Protein AF-A0A1R1BPE4-F1 (afdb_monomer_lite)

Radius of gyration: 22.27 Å; chains: 1; bounding box: 61×55×49 Å

pLDDT: mean 89.44, std 15.64, range [38.59, 98.81]

Sequence (241 aa):
MMDSAVPEVPANCGIHLETRVVNLLQELSRKRLPRREKLHQDFLDVKRELGRIPTYLELHLMGRSKSIGYRNEFGSYVGFLYWAELLSPAEGEVYVRHEAWLRDVEKTVMNKSYKMIVLLYMLERGEAHWMDPITPGEMARFFHMYLTEKEYRKRKDFSDKDKLALWEWNERTATRIEKLINDMPMSMWSGAKGSMTRFEDGVFSLNVQVKDAEEQAVLYRWTKEICLYRLHAYFERGNPS

Organism: Paenibacillus amylolyticus (NCBI:txid1451)

Secondary structure (DSSP, 8-state):
-------PPPTT------HHHHHHHHHHHHTT-HHHHHHHHHHHHHHHHHSSPPPHHHHHHH-SS-THHHHHHHSSHHHHHHHTT-S-HHHHHHHHHHHHHHHHHHHS--SSSHHHHHHHHHHHT-TTTTTS-B-HHHHHHHHHHHHHSSHHHHHHHS-STTTGGGSS-SHHHHHHHHHHHIIIIIHHHHTSTT-SEEEETTEEEE----SSHHHHHHHHHHHHHHHHHHHHHHHHTTS--

Structure (mmCIF, N/CA/C/O backbone):
data_AF-A0A1R1BPE4-F1
#
_entry.id   AF-A0A1R1BPE4-F1
#
loop_
_atom_site.group_PDB
_atom_site.id
_atom_site.type_symbol
_atom_site.label_atom_id
_atom_site.label_alt_id
_atom_site.label_comp_id
_atom_site.label_asym_id
_atom_site.label_entity_id
_atom_site.label_seq_id
_atom_site.pdbx_PDB_ins_code
_atom_site.Cartn_x
_atom_site.Cartn_y
_atom_site.Cartn_z
_atom_site.occupancy
_atom_site.B_iso_or_equiv
_atom_site.auth_seq_id
_atom_site.auth_comp_id
_atom_site.auth_asym_id
_atom_site.auth_atom_id
_atom_site.pdbx_PDB_model_num
ATOM 1 N N . MET A 1 1 ? -10.386 -38.935 -1.200 1.00 38.59 1 MET A N 1
ATOM 2 C CA . MET A 1 1 ? -11.748 -38.369 -1.222 1.00 38.59 1 MET A CA 1
ATOM 3 C C . MET A 1 1 ? -12.271 -38.476 0.193 1.00 38.59 1 MET A C 1
ATOM 5 O O . MET A 1 1 ? -12.319 -39.583 0.705 1.00 38.59 1 MET A O 1
ATOM 9 N N . MET A 1 2 ? -12.475 -37.348 0.865 1.00 39.41 2 MET A N 1
ATOM 10 C CA . MET A 1 2 ? -12.894 -37.302 2.265 1.00 39.41 2 MET A CA 1
ATOM 11 C C . MET A 1 2 ? -14.335 -36.804 2.244 1.00 39.41 2 MET A C 1
ATOM 13 O O . MET A 1 2 ? -14.568 -35.637 1.935 1.00 39.41 2 MET A O 1
ATOM 17 N N . ASP A 1 3 ? -15.273 -37.726 2.450 1.00 42.53 3 ASP A N 1
ATOM 18 C CA . ASP A 1 3 ? -16.699 -37.432 2.544 1.00 42.53 3 ASP A CA 1
ATOM 19 C C . ASP A 1 3 ? -16.932 -36.453 3.694 1.00 42.53 3 ASP A C 1
ATOM 21 O O . ASP A 1 3 ? -16.625 -36.744 4.854 1.00 42.53 3 ASP A O 1
ATOM 25 N N . SER A 1 4 ? -17.484 -35.282 3.377 1.00 44.44 4 SER A N 1
ATOM 26 C CA . SER A 1 4 ? -18.103 -34.438 4.387 1.00 44.44 4 SER A CA 1
ATOM 27 C C . SER A 1 4 ? -19.439 -35.076 4.751 1.00 44.44 4 SER A C 1
ATOM 29 O O . SER A 1 4 ? -20.448 -34.854 4.081 1.00 44.44 4 SER A O 1
ATOM 31 N N . ALA A 1 5 ? -19.448 -35.894 5.798 1.00 50.66 5 ALA A N 1
ATOM 32 C CA . ALA A 1 5 ? -20.691 -36.351 6.394 1.00 50.66 5 ALA A CA 1
ATOM 33 C C . ALA A 1 5 ? -21.418 -35.132 6.983 1.00 50.66 5 ALA A C 1
ATOM 35 O O . ALA A 1 5 ? -21.031 -34.603 8.027 1.00 50.66 5 ALA A O 1
ATOM 36 N N . VAL A 1 6 ? -22.446 -34.651 6.280 1.00 53.56 6 VAL A N 1
ATOM 37 C CA . VAL A 1 6 ? -23.436 -33.746 6.867 1.00 53.56 6 VAL A CA 1
ATOM 38 C C . VAL A 1 6 ? -24.226 -34.592 7.868 1.00 53.56 6 VAL A C 1
ATOM 40 O O . VAL A 1 6 ? -24.747 -35.635 7.474 1.00 53.56 6 VAL A O 1
ATOM 43 N N . PRO A 1 7 ? -24.283 -34.224 9.159 1.00 55.38 7 PRO A N 1
ATOM 44 C CA . PRO A 1 7 ? -25.046 -34.995 10.126 1.00 55.38 7 PRO A CA 1
ATOM 45 C C . PRO A 1 7 ? -26.530 -34.875 9.777 1.00 55.38 7 PRO A C 1
ATOM 47 O O . PRO A 1 7 ? -27.122 -33.808 9.941 1.00 55.38 7 PRO A O 1
ATOM 50 N N . GLU A 1 8 ? -27.119 -35.954 9.273 1.00 60.97 8 GLU A N 1
ATOM 51 C CA . GLU A 1 8 ? -28.554 -36.028 9.027 1.00 60.97 8 GLU A CA 1
ATOM 52 C C . GLU A 1 8 ? -29.273 -36.579 10.251 1.00 60.97 8 GLU A C 1
ATOM 54 O O . GLU A 1 8 ? -28.841 -37.530 10.908 1.00 60.97 8 GLU A O 1
ATOM 59 N N . VAL A 1 9 ? -30.387 -35.933 10.571 1.00 63.44 9 VAL A N 1
ATOM 60 C CA . VAL A 1 9 ? -31.233 -36.305 11.695 1.00 63.44 9 VAL A CA 1
ATOM 61 C C . VAL A 1 9 ? -32.168 -37.426 11.221 1.00 63.44 9 VAL A C 1
ATOM 63 O O . VAL A 1 9 ? -32.720 -37.306 10.126 1.00 63.44 9 VAL A O 1
ATOM 66 N N . PRO A 1 10 ? -32.360 -38.518 11.987 1.00 70.25 10 PRO A N 1
ATOM 67 C CA . PRO A 1 10 ? -33.252 -39.609 11.592 1.00 70.25 10 PRO A CA 1
ATOM 68 C C . PRO A 1 10 ? -34.649 -39.100 11.218 1.00 70.25 10 PRO A C 1
ATOM 70 O O . PRO A 1 10 ? -35.121 -38.138 11.817 1.00 70.25 10 PRO A O 1
ATOM 73 N N . ALA A 1 11 ? -35.335 -39.780 10.290 1.00 65.00 11 ALA A N 1
ATOM 74 C CA . ALA A 1 11 ? -36.567 -39.311 9.633 1.00 65.00 11 ALA A CA 1
ATOM 75 C C . ALA A 1 11 ? -37.730 -38.885 10.565 1.00 65.00 11 ALA A C 1
ATOM 77 O O . ALA A 1 11 ? -38.653 -38.223 10.105 1.00 65.00 11 ALA A O 1
ATOM 78 N N . ASN A 1 12 ? -37.664 -39.207 11.863 1.00 57.78 12 ASN A N 1
ATOM 79 C CA . ASN A 1 12 ? -38.649 -38.836 12.887 1.00 57.78 12 ASN A CA 1
ATOM 80 C C . ASN A 1 12 ? -38.064 -38.032 14.072 1.00 57.78 12 ASN A C 1
ATOM 82 O O . ASN A 1 12 ? -38.700 -37.930 15.119 1.00 57.78 12 ASN A O 1
ATOM 86 N N . CYS A 1 13 ? -36.866 -37.459 13.940 1.00 52.62 13 CYS A N 1
ATOM 87 C CA . CYS A 1 13 ? -36.262 -36.592 14.950 1.00 52.62 13 CYS A CA 1
ATOM 88 C C . CYS A 1 13 ? -36.177 -35.152 14.425 1.00 52.62 13 CYS A C 1
ATOM 90 O O . CYS A 1 13 ? -35.441 -34.857 13.490 1.00 52.62 13 CYS A O 1
ATOM 92 N N . GLY A 1 14 ? -36.916 -34.238 15.056 1.00 62.00 14 GLY A N 1
ATOM 93 C CA . GLY A 1 14 ? -36.758 -32.797 14.864 1.00 62.00 14 GLY A CA 1
ATOM 94 C C . GLY A 1 14 ? -35.796 -32.231 15.904 1.00 62.00 14 GLY A C 1
ATOM 95 O O . GLY A 1 14 ? -35.964 -32.472 17.100 1.00 62.00 14 GLY A O 1
ATOM 96 N N . ILE A 1 15 ? -34.788 -31.470 15.475 1.00 59.44 15 ILE A N 1
ATOM 97 C CA . ILE A 1 15 ? -33.945 -30.713 16.405 1.00 59.44 15 ILE A CA 1
ATOM 98 C C . ILE A 1 15 ? -34.678 -29.416 16.747 1.00 59.44 15 ILE A C 1
ATOM 100 O O . ILE A 1 15 ? -34.740 -28.492 15.938 1.00 59.44 15 ILE A O 1
ATOM 104 N N . HIS A 1 16 ? -35.203 -29.332 17.966 1.00 57.09 16 HIS A N 1
ATOM 105 C CA . HIS A 1 16 ? -35.737 -28.094 18.524 1.00 57.09 16 HIS A CA 1
ATOM 106 C C . HIS A 1 16 ? -34.679 -27.467 19.431 1.00 57.09 16 HIS A C 1
ATOM 108 O O . HIS A 1 16 ? -34.473 -27.892 20.565 1.00 57.09 16 HIS A O 1
ATOM 114 N N . LEU A 1 17 ? -33.961 -26.475 18.904 1.00 53.31 17 LEU A N 1
ATOM 115 C CA . LEU A 1 17 ? -32.966 -25.729 19.668 1.00 53.31 17 LEU A CA 1
ATOM 116 C C . LEU A 1 17 ? -33.685 -24.711 20.557 1.00 53.31 17 LEU A C 1
ATOM 118 O O . LEU A 1 17 ? -34.224 -23.718 20.071 1.00 53.31 17 LEU A O 1
ATOM 122 N N . GLU A 1 18 ? -33.689 -24.954 21.866 1.00 54.44 18 GLU A N 1
ATOM 123 C CA . GLU A 1 18 ? -34.154 -23.975 22.847 1.00 54.44 18 GLU A CA 1
ATOM 124 C C . GLU A 1 18 ? -33.314 -22.689 22.758 1.00 54.44 18 GLU A C 1
ATOM 126 O O . GLU A 1 18 ? -32.110 -22.721 22.490 1.00 54.44 18 GLU A O 1
ATOM 131 N N . THR A 1 19 ? -33.912 -21.534 23.048 1.00 56.16 19 THR A N 1
ATOM 132 C CA . THR A 1 19 ? -33.243 -20.215 23.039 1.00 56.16 19 THR A CA 1
ATOM 133 C C . THR A 1 19 ? -31.966 -20.163 23.890 1.00 56.16 19 THR A C 1
ATOM 135 O O . THR A 1 19 ? -31.039 -19.413 23.583 1.00 56.16 19 THR A O 1
ATOM 138 N N . ARG A 1 20 ? -31.855 -21.012 24.921 1.00 53.69 20 ARG A N 1
ATOM 139 C CA . ARG A 1 20 ? -30.634 -21.183 25.729 1.00 53.69 20 ARG A CA 1
ATOM 140 C C . ARG A 1 20 ? -29.463 -21.798 24.944 1.00 53.69 20 ARG A C 1
ATOM 142 O O . ARG A 1 20 ? -28.318 -21.435 25.194 1.00 53.69 20 ARG A O 1
ATOM 149 N N . VAL A 1 21 ? -29.726 -22.663 23.964 1.00 55.50 21 VAL A N 1
ATOM 150 C CA . VAL A 1 21 ? -28.701 -23.280 23.100 1.00 55.50 21 VAL A CA 1
ATOM 151 C C . VAL A 1 21 ? -28.203 -22.296 22.033 1.00 55.50 21 VAL A C 1
ATOM 153 O O . VAL A 1 21 ? -27.015 -22.284 21.715 1.00 55.50 21 VAL A O 1
ATOM 156 N N . VAL A 1 22 ? -29.066 -21.391 21.554 1.00 55.34 22 VAL A N 1
ATOM 157 C CA . VAL A 1 22 ? -28.655 -20.246 20.715 1.00 55.34 22 VAL A CA 1
ATOM 158 C C . VAL A 1 22 ? -27.700 -19.324 21.482 1.00 55.34 22 VAL A C 1
ATOM 160 O O . VAL A 1 22 ? -26.672 -18.921 20.938 1.00 55.34 22 VAL A O 1
ATOM 163 N N . ASN A 1 23 ? -27.979 -19.063 22.765 1.00 56.06 23 ASN A N 1
ATOM 164 C CA . ASN A 1 23 ? -27.073 -18.313 23.641 1.00 56.06 23 ASN A CA 1
ATOM 165 C C . ASN A 1 23 ? -25.727 -19.020 23.830 1.00 56.06 23 ASN A C 1
ATOM 167 O O . ASN A 1 23 ? -24.694 -18.364 23.765 1.00 56.06 23 ASN A O 1
ATOM 171 N N . LEU A 1 24 ? -25.701 -20.348 23.983 1.00 57.00 24 LEU A N 1
ATOM 172 C CA . LEU A 1 24 ? -24.442 -21.094 24.080 1.00 57.00 24 LEU A CA 1
ATOM 173 C C . LEU A 1 24 ? -23.622 -21.006 22.782 1.00 57.00 24 LEU A C 1
ATOM 175 O O . LEU A 1 24 ? -22.412 -20.818 22.841 1.00 57.00 24 LEU A O 1
ATOM 179 N N . LEU A 1 25 ? -24.251 -21.085 21.605 1.00 57.78 25 LEU A N 1
ATOM 180 C CA . LEU A 1 25 ? -23.557 -20.896 20.324 1.00 57.78 25 LEU A CA 1
ATOM 181 C C . LEU A 1 25 ? -23.043 -19.456 20.156 1.00 57.78 25 LEU A C 1
ATOM 183 O O . LEU A 1 25 ? -21.928 -19.261 19.667 1.00 57.78 25 LEU A O 1
ATOM 187 N N . GLN A 1 26 ? -23.789 -18.452 20.627 1.00 56.81 26 GLN A N 1
ATOM 188 C CA . GLN A 1 26 ? -23.315 -17.067 20.710 1.00 56.81 26 GLN A CA 1
ATOM 189 C C . GLN A 1 26 ? -22.152 -16.916 21.704 1.00 56.81 26 GLN A C 1
ATOM 191 O O . GLN A 1 26 ? -21.155 -16.277 21.375 1.00 56.81 26 GLN A O 1
ATOM 196 N N . GLU A 1 27 ? -22.197 -17.550 22.874 1.00 55.78 27 GLU A N 1
ATOM 197 C CA . GLU A 1 27 ? -21.108 -17.543 23.857 1.00 55.78 27 GLU A CA 1
ATOM 198 C C . GLU A 1 27 ? -19.863 -18.300 23.372 1.00 55.78 27 GLU A C 1
ATOM 200 O O . GLU A 1 27 ? -18.740 -17.854 23.595 1.00 55.78 27 GLU A O 1
ATOM 205 N N . LEU A 1 28 ? -20.022 -19.400 22.637 1.00 50.91 28 LEU A N 1
ATOM 206 C CA . LEU A 1 28 ? -18.916 -20.111 21.991 1.00 50.91 28 LEU A CA 1
ATOM 207 C C . LEU A 1 28 ? -18.348 -19.318 20.801 1.00 50.91 28 LEU A C 1
ATOM 209 O O . LEU A 1 28 ? -17.139 -19.345 20.570 1.00 50.91 28 LEU A O 1
ATOM 213 N N . SER A 1 29 ? -19.175 -18.540 20.092 1.00 52.47 29 SER A N 1
ATOM 214 C CA . SER A 1 29 ? -18.699 -17.565 19.100 1.00 52.47 29 SER A CA 1
ATOM 215 C C . SER A 1 29 ? -17.965 -16.383 19.750 1.00 52.47 29 SER A C 1
ATOM 217 O O . SER A 1 29 ? -16.991 -15.887 19.186 1.00 52.47 29 SER A O 1
ATOM 219 N N . ARG A 1 30 ? -18.333 -16.007 20.985 1.00 51.97 30 ARG A N 1
ATOM 220 C CA . ARG A 1 30 ? -17.553 -15.087 21.825 1.00 51.97 30 ARG A CA 1
ATOM 221 C C . ARG A 1 30 ? -16.234 -15.719 22.283 1.00 51.97 30 ARG A C 1
ATOM 223 O O . ARG A 1 30 ? -15.218 -15.045 22.278 1.00 51.97 30 ARG A O 1
ATOM 230 N N . LYS A 1 31 ? -16.163 -17.034 22.533 1.00 48.38 31 LYS A N 1
ATOM 231 C CA . LYS A 1 31 ? -14.880 -17.736 22.784 1.00 48.38 31 LYS A CA 1
ATOM 232 C C . LYS A 1 31 ? -13.925 -17.773 21.573 1.00 48.38 31 LYS A C 1
ATOM 234 O O . LYS A 1 31 ? -12.759 -18.121 21.742 1.00 48.38 31 LYS A O 1
ATOM 239 N N . ARG A 1 32 ? -14.360 -17.372 20.368 1.00 50.81 32 ARG A N 1
ATOM 240 C CA . ARG A 1 32 ? -13.495 -17.085 19.198 1.00 50.81 32 ARG A CA 1
ATOM 241 C C . ARG A 1 32 ? -12.799 -15.710 19.278 1.00 50.81 32 ARG A C 1
ATOM 243 O O . ARG A 1 32 ? -11.966 -15.408 18.426 1.00 50.81 32 ARG A O 1
ATOM 250 N N . LEU A 1 33 ? -13.102 -14.892 20.290 1.00 61.78 33 LEU A N 1
ATOM 251 C CA . LEU A 1 33 ? -12.588 -13.531 20.461 1.00 61.78 33 LEU A CA 1
ATOM 252 C C . LEU A 1 33 ? -11.243 -13.346 21.195 1.00 61.78 33 LEU A C 1
ATOM 254 O O . LEU A 1 33 ? -10.777 -12.212 21.145 1.00 61.78 33 LEU A O 1
ATOM 258 N N . PRO A 1 34 ? -10.516 -14.347 21.748 1.00 77.88 34 PRO A N 1
ATOM 259 C CA . PRO A 1 34 ? -9.236 -14.071 22.413 1.00 77.88 34 PRO A CA 1
ATOM 260 C C . PRO A 1 34 ? -8.234 -13.335 21.520 1.00 77.88 34 PRO A C 1
ATOM 262 O O . PRO A 1 34 ? -7.499 -12.466 21.976 1.00 77.88 34 PRO A O 1
ATOM 265 N N . ARG A 1 35 ? -8.208 -13.650 20.217 1.00 88.81 35 ARG A N 1
ATOM 266 C CA . ARG A 1 35 ? -7.290 -13.000 19.275 1.00 88.81 35 ARG A CA 1
ATOM 267 C C . ARG A 1 35 ? -7.720 -11.580 18.915 1.00 88.81 35 ARG A C 1
ATOM 269 O O . ARG A 1 35 ? -6.863 -10.705 18.856 1.00 88.81 35 ARG A O 1
ATOM 276 N N . ARG A 1 36 ? -9.016 -11.349 18.676 1.00 92.75 36 ARG A N 1
ATOM 277 C CA . ARG A 1 36 ? -9.551 -10.010 18.380 1.00 92.75 36 ARG A CA 1
ATOM 278 C C . ARG A 1 36 ? -9.444 -9.094 19.596 1.00 92.75 36 ARG A C 1
ATOM 280 O O . ARG A 1 36 ? -8.988 -7.969 19.450 1.00 92.75 36 ARG A O 1
ATOM 287 N N . GLU A 1 37 ? -9.776 -9.598 20.780 1.00 91.50 37 GLU A N 1
ATOM 288 C CA . GLU A 1 37 ? -9.622 -8.889 22.054 1.00 91.50 37 GLU A CA 1
ATOM 289 C C . GLU A 1 37 ? -8.158 -8.585 22.349 1.00 91.50 37 GLU A C 1
ATOM 291 O O . GLU A 1 37 ? -7.837 -7.454 22.695 1.00 91.50 37 GLU A O 1
ATOM 296 N N . LYS A 1 38 ? -7.244 -9.543 22.134 1.00 94.12 38 LYS A N 1
ATOM 297 C CA . LYS A 1 38 ? -5.808 -9.283 22.284 1.00 94.12 38 LYS A CA 1
ATOM 298 C C . LYS A 1 38 ? -5.322 -8.191 21.329 1.00 94.12 38 LYS A C 1
ATOM 300 O O . LYS A 1 38 ? -4.601 -7.297 21.757 1.00 94.12 38 LYS A O 1
ATOM 305 N N . LEU A 1 39 ? -5.697 -8.266 20.048 1.00 97.25 39 LEU A N 1
ATOM 306 C CA . LEU A 1 39 ? -5.354 -7.233 19.064 1.00 97.25 39 LEU A CA 1
ATOM 307 C C . LEU A 1 39 ? -5.910 -5.872 19.494 1.00 97.25 39 LEU A C 1
ATOM 309 O O . LEU A 1 39 ? -5.189 -4.884 19.470 1.00 97.25 39 LEU A O 1
ATOM 313 N N . HIS A 1 40 ? -7.158 -5.828 19.959 1.00 97.56 40 HIS A N 1
ATOM 314 C CA . HIS A 1 40 ? -7.762 -4.602 20.461 1.00 97.56 40 HIS A CA 1
ATOM 315 C C . HIS A 1 40 ? -7.014 -4.046 21.682 1.00 97.56 40 HIS A C 1
ATOM 317 O O . HIS A 1 40 ? -6.682 -2.865 21.697 1.00 97.56 40 HIS A O 1
ATOM 323 N N . GLN A 1 41 ? -6.682 -4.881 22.669 1.00 96.06 41 GLN A N 1
ATOM 324 C CA . GLN A 1 41 ? -5.964 -4.444 23.866 1.00 96.06 41 GLN A CA 1
ATOM 325 C C . GLN A 1 41 ? -4.562 -3.920 23.535 1.00 96.06 41 GLN A C 1
ATOM 327 O O . GLN A 1 41 ? -4.195 -2.837 23.984 1.00 96.06 41 GLN A O 1
ATOM 332 N N . ASP A 1 42 ? -3.804 -4.645 22.710 1.00 97.12 42 ASP A N 1
ATOM 333 C CA . ASP A 1 42 ? -2.467 -4.214 22.293 1.00 97.12 42 ASP A CA 1
ATOM 334 C C . ASP A 1 42 ? -2.527 -2.903 21.487 1.00 97.12 42 ASP A C 1
ATOM 336 O O . ASP A 1 42 ? -1.646 -2.056 21.618 1.00 97.12 42 ASP A O 1
ATOM 340 N N . PHE A 1 43 ? -3.567 -2.710 20.669 1.00 98.44 43 PHE A N 1
ATOM 341 C CA . PHE A 1 43 ? -3.816 -1.439 19.991 1.00 98.44 43 PHE A CA 1
ATOM 342 C C . PHE A 1 43 ? -4.110 -0.305 20.982 1.00 98.44 43 PHE A C 1
ATOM 344 O O . PHE A 1 43 ? -3.569 0.791 20.836 1.00 98.44 43 PHE A O 1
ATOM 351 N N . LEU A 1 44 ? -4.961 -0.548 21.987 1.00 98.06 44 LEU A N 1
ATOM 352 C CA . LEU A 1 44 ? -5.317 0.458 22.991 1.00 98.06 44 LEU A CA 1
ATOM 353 C C . LEU A 1 44 ? -4.107 0.894 23.820 1.00 98.06 44 LEU A C 1
ATOM 355 O O . LEU A 1 44 ? -4.042 2.060 24.209 1.00 98.06 44 LEU A O 1
ATOM 359 N N . ASP A 1 45 ? -3.154 -0.005 24.064 1.00 97.75 45 ASP A N 1
ATOM 360 C CA . ASP A 1 45 ? -1.895 0.324 24.733 1.00 97.75 45 ASP A CA 1
ATOM 361 C C . ASP A 1 45 ? -1.079 1.330 23.898 1.00 97.75 45 ASP A C 1
ATOM 363 O O . ASP A 1 45 ? -0.723 2.393 24.407 1.00 97.75 45 ASP A O 1
ATOM 367 N N . VAL A 1 46 ? -0.888 1.072 22.596 1.00 98.25 46 VAL A N 1
ATOM 368 C CA . VAL A 1 46 ? -0.187 1.999 21.680 1.00 98.25 46 VAL A CA 1
ATOM 369 C C . VAL A 1 46 ? -0.942 3.325 21.540 1.00 98.25 46 VAL A C 1
ATOM 371 O O . VAL A 1 46 ? -0.343 4.397 21.598 1.00 98.25 46 VAL A O 1
ATOM 374 N N . LYS A 1 47 ? -2.273 3.280 21.399 1.00 98.38 47 LYS A N 1
ATOM 375 C CA . LYS A 1 47 ? -3.117 4.484 21.335 1.00 98.38 47 LYS A CA 1
ATOM 376 C C . LYS A 1 47 ? -2.972 5.339 22.597 1.00 98.38 47 LYS A C 1
ATOM 378 O O . LYS A 1 47 ? -2.950 6.564 22.499 1.00 98.38 47 LYS A O 1
ATOM 383 N N . ARG A 1 48 ? -2.891 4.715 23.778 1.00 98.12 48 ARG A N 1
ATOM 384 C CA . ARG A 1 48 ? -2.706 5.413 25.059 1.00 98.12 48 ARG A CA 1
ATOM 385 C C . ARG A 1 48 ? -1.335 6.073 25.142 1.00 98.12 48 ARG A C 1
ATOM 387 O O . ARG A 1 48 ? -1.250 7.193 25.629 1.00 98.12 48 ARG A O 1
ATOM 394 N N . GLU A 1 49 ? -0.301 5.399 24.652 1.00 97.81 49 GLU A N 1
ATOM 395 C CA . GLU A 1 49 ? 1.063 5.929 24.604 1.00 97.81 49 GLU A CA 1
ATOM 396 C C . GLU A 1 49 ? 1.188 7.126 23.649 1.00 97.81 49 GLU A C 1
ATOM 398 O O . GLU A 1 49 ? 1.788 8.137 24.002 1.00 97.81 49 GLU A O 1
ATOM 403 N N . LEU A 1 50 ? 0.564 7.056 22.468 1.00 97.81 50 LEU A N 1
ATOM 404 C CA . LEU A 1 50 ? 0.608 8.130 21.468 1.00 97.81 50 LEU A CA 1
ATOM 405 C C . LEU A 1 50 ? -0.401 9.262 21.714 1.00 97.81 50 LEU A C 1
ATOM 407 O O . LEU A 1 50 ? -0.301 10.316 21.090 1.00 97.81 50 LEU A O 1
ATOM 411 N N . GLY A 1 51 ? -1.423 9.039 22.545 1.00 98.06 51 GLY A N 1
ATOM 412 C CA . GLY A 1 51 ? -2.531 9.978 22.755 1.00 98.06 51 GLY A CA 1
ATOM 413 C C . GLY A 1 51 ? -3.476 10.140 21.552 1.00 98.06 51 GLY A C 1
ATOM 414 O O . GLY A 1 51 ? -4.389 10.961 21.593 1.00 98.06 51 GLY A O 1
ATOM 415 N N . ARG A 1 52 ? -3.289 9.358 20.482 1.00 97.75 52 ARG A N 1
ATOM 416 C CA . ARG A 1 52 ? -4.097 9.364 19.251 1.00 97.75 52 ARG A CA 1
ATOM 417 C C . ARG A 1 52 ? -4.149 7.974 18.625 1.00 97.75 52 ARG A C 1
ATOM 419 O O . ARG A 1 52 ? -3.395 7.088 19.016 1.00 97.75 52 ARG A O 1
ATOM 426 N N . ILE A 1 53 ? -5.021 7.785 17.633 1.00 98.00 53 ILE A N 1
ATOM 427 C CA . ILE A 1 53 ? -5.025 6.557 16.826 1.00 98.00 53 ILE A CA 1
ATOM 428 C C . ILE A 1 53 ? -3.643 6.421 16.146 1.00 98.00 53 ILE A C 1
ATOM 430 O O . ILE A 1 5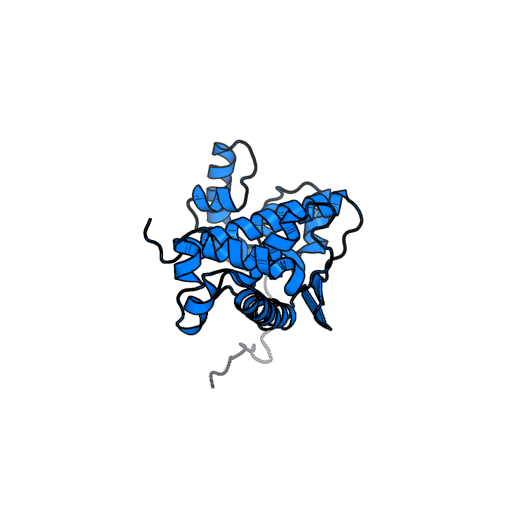3 ? -3.207 7.372 15.483 1.00 98.00 53 ILE A O 1
ATOM 434 N N . PRO A 1 54 ? -2.919 5.300 16.341 1.00 98.25 54 PRO A N 1
ATOM 435 C CA . PRO A 1 54 ? -1.668 5.055 15.633 1.00 98.25 54 PRO A CA 1
ATOM 436 C C . PRO A 1 54 ? -1.925 4.927 14.131 1.00 98.25 54 PRO A C 1
ATOM 438 O O . PRO A 1 54 ? -2.961 4.422 13.706 1.00 98.25 54 PRO A O 1
ATOM 441 N N . THR A 1 55 ? -0.959 5.315 13.312 1.00 98.25 55 THR A N 1
ATOM 442 C CA . THR A 1 55 ? -0.923 4.865 11.916 1.00 98.25 55 THR A CA 1
ATOM 443 C C . THR A 1 55 ? -0.656 3.364 11.869 1.00 98.25 55 THR A C 1
ATOM 445 O O . THR A 1 55 ? -0.137 2.774 12.825 1.00 98.25 55 THR A O 1
ATOM 448 N N . TYR A 1 56 ? -0.946 2.720 10.738 1.00 98.12 56 TYR A N 1
ATOM 449 C CA . TYR A 1 56 ? -0.710 1.277 10.648 1.00 98.12 56 TYR A CA 1
ATOM 450 C C . TYR A 1 56 ? 0.772 0.892 10.847 1.00 98.12 56 TYR A C 1
ATOM 452 O O . TYR A 1 56 ? 1.091 -0.145 11.437 1.00 98.12 56 TYR A O 1
ATOM 460 N N . LEU A 1 57 ? 1.693 1.749 10.394 1.00 98.12 57 LEU A N 1
ATOM 461 C CA . LEU A 1 57 ? 3.127 1.544 10.587 1.00 98.12 57 LEU A CA 1
ATOM 462 C C . LEU A 1 57 ? 3.541 1.722 12.054 1.00 98.12 57 LEU A C 1
ATOM 464 O O . LEU A 1 57 ? 4.282 0.892 12.570 1.00 98.12 57 LEU A O 1
ATOM 468 N N . GLU A 1 58 ? 3.039 2.746 12.745 1.00 98.44 58 GLU A N 1
ATOM 469 C CA . GLU A 1 58 ? 3.305 2.930 14.181 1.00 98.44 58 GLU A CA 1
ATOM 470 C C . GLU A 1 58 ? 2.801 1.739 14.994 1.00 98.44 58 GLU A C 1
ATOM 472 O O . GLU A 1 58 ? 3.516 1.226 15.852 1.00 98.44 58 GLU A O 1
ATOM 477 N N . LEU A 1 59 ? 1.615 1.226 14.664 1.00 98.19 59 LEU A N 1
ATOM 478 C CA . LEU A 1 59 ? 1.080 0.025 15.295 1.00 98.19 59 LEU A CA 1
ATOM 479 C C . LEU A 1 59 ? 1.965 -1.206 15.059 1.00 98.19 59 LEU A C 1
ATOM 481 O O . LEU A 1 59 ? 2.075 -2.047 15.943 1.00 98.19 59 LEU A O 1
ATOM 485 N N . HIS A 1 60 ? 2.603 -1.326 13.891 1.00 97.62 60 HIS A N 1
ATOM 486 C CA . HIS A 1 60 ? 3.569 -2.401 13.622 1.00 97.62 60 HIS A CA 1
ATOM 487 C C . HIS A 1 60 ? 4.855 -2.261 14.429 1.00 97.62 60 HIS A C 1
ATOM 489 O O . HIS A 1 60 ? 5.370 -3.264 14.909 1.00 97.62 60 HIS A O 1
ATOM 495 N N . LEU A 1 61 ? 5.356 -1.038 14.583 1.00 97.00 61 LEU A N 1
ATOM 496 C CA . LEU A 1 61 ? 6.624 -0.777 15.262 1.00 97.00 61 LEU A CA 1
ATOM 497 C C . LEU A 1 61 ? 6.504 -0.813 16.791 1.00 97.00 61 LEU A C 1
ATOM 499 O O . LEU A 1 61 ? 7.434 -1.244 17.465 1.00 97.00 61 LEU A O 1
ATOM 503 N N . MET A 1 62 ? 5.374 -0.361 17.335 1.00 97.00 62 MET A N 1
ATOM 504 C CA . MET A 1 62 ? 5.153 -0.224 18.781 1.00 97.00 62 MET A CA 1
ATOM 505 C C . MET A 1 62 ? 4.241 -1.316 19.352 1.00 97.00 62 MET A C 1
ATOM 507 O O . MET A 1 62 ? 4.256 -1.590 20.552 1.00 97.00 62 MET A O 1
ATOM 511 N N . GLY A 1 63 ? 3.412 -1.938 18.512 1.00 94.50 63 GLY A N 1
ATOM 512 C CA . GLY A 1 63 ? 2.425 -2.918 18.943 1.00 94.50 63 GLY A CA 1
ATOM 513 C C . GLY A 1 63 ? 3.046 -4.250 19.352 1.00 94.50 63 GLY A C 1
ATOM 514 O O . GLY A 1 63 ? 3.927 -4.797 18.694 1.00 94.50 63 GLY A O 1
ATOM 515 N N . ARG A 1 64 ? 2.514 -4.835 20.430 1.00 93.50 64 ARG A N 1
ATOM 516 C CA . ARG A 1 64 ? 2.934 -6.162 20.917 1.00 93.50 64 ARG A CA 1
ATOM 517 C C . ARG A 1 64 ? 2.434 -7.305 20.033 1.00 93.50 64 ARG A C 1
ATOM 519 O O . ARG A 1 64 ? 3.059 -8.364 19.962 1.00 93.50 64 ARG A O 1
ATOM 526 N N . SER A 1 65 ? 1.291 -7.122 19.375 1.00 95.19 65 SER A N 1
ATOM 527 C CA . SER A 1 65 ? 0.762 -8.081 18.405 1.00 95.19 65 SER A CA 1
ATOM 528 C C . SER A 1 65 ? 1.321 -7.820 17.019 1.00 95.19 65 SER A C 1
ATOM 530 O O . SER A 1 65 ? 1.391 -6.683 16.567 1.00 95.19 65 SER A O 1
ATOM 532 N N . LYS A 1 66 ? 1.602 -8.897 16.279 1.00 94.75 66 LYS A N 1
ATOM 533 C CA . LYS A 1 66 ? 1.986 -8.793 14.867 1.00 94.75 66 LYS A CA 1
ATOM 534 C C . LYS A 1 66 ? 0.874 -8.108 14.070 1.00 94.75 66 LYS A C 1
ATOM 536 O O . LYS A 1 66 ? -0.227 -8.657 13.976 1.00 94.75 66 LYS A O 1
ATOM 541 N N . SER A 1 67 ? 1.194 -7.002 13.399 1.00 94.38 67 SER A N 1
ATOM 542 C CA . SER A 1 67 ? 0.218 -6.190 12.654 1.00 94.38 67 SER A CA 1
ATOM 543 C C . SER A 1 67 ? -0.531 -6.924 11.537 1.00 94.38 67 SER A C 1
ATOM 545 O O . SER A 1 67 ? -1.647 -6.550 11.181 1.00 94.38 67 SER A O 1
ATOM 547 N N . ILE A 1 68 ? 0.009 -8.043 11.041 1.00 94.25 68 ILE A N 1
ATOM 548 C CA . ILE A 1 68 ? -0.700 -8.943 10.118 1.00 94.25 68 ILE A CA 1
ATOM 549 C C . ILE A 1 68 ? -1.992 -9.527 10.721 1.00 94.25 68 ILE A C 1
ATOM 551 O O . ILE A 1 68 ? -2.881 -9.954 9.989 1.00 94.25 68 ILE A O 1
ATOM 555 N N . GLY A 1 69 ? -2.108 -9.563 12.052 1.00 95.81 69 GLY A N 1
ATOM 556 C CA . GLY A 1 69 ? -3.314 -9.992 12.750 1.00 95.81 69 GLY A CA 1
ATOM 557 C C . GLY A 1 69 ? -4.527 -9.132 12.405 1.00 95.81 69 GLY A C 1
ATOM 558 O O . GLY A 1 69 ? -5.590 -9.694 12.163 1.00 95.81 69 GLY A O 1
ATOM 559 N N . TYR A 1 70 ? -4.361 -7.811 12.285 1.00 96.69 70 TYR A N 1
ATOM 560 C CA . TYR A 1 70 ? -5.481 -6.900 12.036 1.00 96.69 70 TYR A CA 1
ATOM 561 C C . TYR A 1 70 ? -6.156 -7.185 10.689 1.00 96.69 70 TYR A C 1
ATOM 563 O O . TYR A 1 70 ? -7.345 -7.486 10.642 1.00 96.69 70 TYR A O 1
ATOM 571 N N . ARG A 1 71 ? -5.386 -7.253 9.598 1.00 94.56 71 ARG A N 1
ATOM 572 C CA . ARG A 1 71 ? -5.932 -7.587 8.270 1.00 94.56 71 ARG A CA 1
ATOM 573 C C . ARG A 1 71 ? -6.554 -8.982 8.185 1.00 94.56 71 ARG A C 1
ATOM 575 O O . ARG A 1 71 ? -7.467 -9.226 7.393 1.00 94.56 71 ARG A O 1
ATOM 582 N N . ASN A 1 72 ? -6.025 -9.927 8.961 1.00 94.88 72 ASN A N 1
ATOM 583 C CA . ASN A 1 72 ? -6.509 -11.304 8.963 1.00 94.88 72 ASN A CA 1
ATOM 584 C C . ASN A 1 72 ? -7.851 -11.412 9.692 1.00 94.88 72 ASN A C 1
ATOM 586 O O . ASN A 1 72 ? -8.753 -12.075 9.187 1.00 94.88 72 ASN A O 1
ATOM 590 N N . GLU A 1 73 ? -7.986 -10.746 10.838 1.00 95.56 73 GLU A N 1
ATOM 591 C CA . GLU A 1 73 ? -9.180 -10.827 11.681 1.00 95.56 73 GLU A CA 1
ATOM 592 C C . GLU A 1 73 ? -10.284 -9.850 11.263 1.00 95.56 73 GLU A C 1
ATOM 594 O O . GLU A 1 73 ? -11.462 -10.189 11.376 1.00 95.56 73 GLU A O 1
ATOM 599 N N . PHE A 1 74 ? -9.922 -8.667 10.758 1.00 95.94 74 PHE A N 1
ATOM 600 C CA . PHE A 1 74 ? -10.847 -7.561 10.478 1.00 95.94 74 PHE A CA 1
ATOM 601 C C . PHE A 1 74 ? -10.906 -7.169 8.996 1.00 95.94 74 PHE A C 1
ATOM 603 O O . PHE A 1 74 ? -11.627 -6.255 8.622 1.00 95.94 74 PHE A O 1
ATOM 610 N N . GLY A 1 75 ? -10.168 -7.861 8.125 1.00 94.69 75 GLY A N 1
ATOM 611 C CA . GLY A 1 75 ? -10.150 -7.585 6.686 1.00 94.69 75 GLY A CA 1
ATOM 612 C C . GLY A 1 75 ? -9.106 -6.551 6.271 1.00 94.69 75 GLY A C 1
ATOM 613 O O . GLY A 1 75 ? -8.408 -6.780 5.285 1.00 94.69 75 GLY A O 1
ATOM 614 N N . SER A 1 76 ? -8.950 -5.485 7.046 1.00 97.31 76 SER A N 1
ATOM 615 C CA . SER A 1 76 ? -7.931 -4.446 6.877 1.00 97.31 76 SER A CA 1
ATOM 616 C C . SER A 1 76 ? -7.653 -3.761 8.216 1.00 97.31 76 SER A C 1
ATOM 618 O O . SER A 1 76 ? -8.387 -3.969 9.187 1.00 97.31 76 SER A O 1
ATOM 620 N N . TYR A 1 77 ? -6.615 -2.930 8.281 1.00 98.25 77 TYR A N 1
ATOM 621 C CA . TYR A 1 77 ? -6.392 -2.071 9.445 1.00 98.25 77 TYR A CA 1
ATOM 622 C C . TYR A 1 77 ? -7.558 -1.099 9.672 1.00 98.25 77 TYR A C 1
ATOM 624 O O . TYR A 1 77 ? -8.063 -0.979 10.785 1.00 98.25 77 TYR A O 1
ATOM 632 N N . VAL A 1 78 ? -8.063 -0.479 8.605 1.00 98.56 78 VAL A N 1
ATOM 633 C CA . VAL A 1 78 ? -9.247 0.393 8.686 1.00 98.56 78 VAL A CA 1
ATOM 634 C C . VAL A 1 78 ? -10.487 -0.403 9.104 1.00 98.56 78 VAL A C 1
ATOM 636 O O . VAL A 1 78 ? -11.291 0.090 9.885 1.00 98.56 78 VAL A O 1
ATOM 639 N N . GLY A 1 79 ? -10.607 -1.663 8.676 1.00 98.31 79 GLY A N 1
ATOM 640 C CA . GLY A 1 79 ? -11.676 -2.557 9.121 1.00 98.31 79 GLY A CA 1
ATOM 641 C C . GLY A 1 79 ? -11.628 -2.860 10.615 1.00 98.31 79 GLY A C 1
ATOM 642 O O . GLY A 1 79 ? -12.674 -3.003 11.245 1.00 98.31 79 GLY A O 1
ATOM 643 N N . PHE A 1 80 ? -10.434 -2.887 11.214 1.00 98.44 80 PHE A N 1
ATOM 644 C CA . PHE A 1 80 ? -10.296 -2.921 12.668 1.00 98.44 80 PHE A CA 1
ATOM 645 C C . PHE A 1 80 ? -10.785 -1.617 13.315 1.00 98.44 80 PHE A C 1
ATOM 647 O O . PHE A 1 80 ? -11.542 -1.686 14.279 1.00 98.44 80 PHE A O 1
ATOM 654 N N . LEU A 1 81 ? -10.405 -0.450 12.782 1.00 98.69 81 LEU A N 1
ATOM 655 C CA . LEU A 1 81 ? -10.865 0.843 13.309 1.00 98.69 81 LEU A CA 1
ATOM 656 C C . LEU A 1 81 ? -12.390 0.982 13.226 1.00 98.69 81 LEU A C 1
ATOM 658 O O . LEU A 1 81 ? -13.013 1.451 14.175 1.00 98.69 81 LEU A O 1
ATOM 662 N N . TYR A 1 82 ? -12.987 0.527 12.123 1.00 98.50 82 TYR A N 1
ATOM 663 C CA . TYR A 1 82 ? -14.434 0.472 11.947 1.00 98.50 82 TYR A CA 1
ATOM 664 C C . TYR A 1 82 ? -15.090 -0.457 12.976 1.00 98.50 82 TYR A C 1
ATOM 666 O O . TYR A 1 82 ? -16.020 -0.052 13.665 1.00 98.50 82 TYR A O 1
ATOM 674 N N . TRP A 1 83 ? -14.573 -1.682 13.135 1.00 97.75 83 TRP A N 1
ATOM 675 C CA . TRP A 1 83 ? -15.076 -2.646 14.122 1.00 97.75 83 TRP A CA 1
ATOM 676 C C . TRP A 1 83 ? -14.962 -2.144 15.569 1.00 97.75 83 TRP A C 1
ATOM 678 O O . TRP A 1 83 ? -15.822 -2.453 16.387 1.00 97.75 83 TRP A O 1
ATOM 688 N N . ALA A 1 84 ? -13.908 -1.390 15.882 1.00 97.38 84 ALA A N 1
ATOM 689 C CA . ALA A 1 84 ? -13.671 -0.821 17.205 1.00 97.38 84 ALA A CA 1
ATOM 690 C C . ALA A 1 84 ? -14.418 0.506 17.443 1.00 97.38 84 ALA A C 1
ATOM 692 O O . ALA A 1 84 ? -14.183 1.140 18.470 1.00 97.38 84 ALA A O 1
ATOM 693 N N . GLU A 1 85 ? -15.273 0.940 16.506 1.00 97.44 85 GLU A N 1
ATOM 694 C CA . GLU A 1 85 ? -16.025 2.204 16.575 1.00 97.44 85 GLU A CA 1
ATOM 695 C C . GLU A 1 85 ? -15.107 3.432 16.761 1.00 97.44 85 GLU A C 1
ATOM 697 O O . GLU A 1 85 ? -15.430 4.396 17.451 1.00 97.44 85 GLU A O 1
ATOM 702 N N . LEU A 1 86 ? -13.920 3.387 16.145 1.00 97.81 86 LEU A N 1
ATOM 703 C CA . LEU A 1 86 ? -12.901 4.443 16.213 1.00 97.81 86 LEU A CA 1
ATOM 704 C C . LEU A 1 86 ? -12.916 5.385 15.006 1.00 97.81 86 LEU A C 1
ATOM 706 O O . LEU A 1 86 ? -12.129 6.329 14.965 1.00 97.81 86 LEU A O 1
ATOM 710 N N . LEU A 1 87 ? -13.775 5.115 14.027 1.00 98.06 87 LEU A N 1
ATOM 711 C CA . LEU A 1 87 ? -14.027 5.999 12.896 1.00 98.06 87 LEU A CA 1
ATOM 712 C C . LEU A 1 87 ? -15.183 6.942 13.231 1.00 98.06 87 LEU A C 1
ATOM 714 O O . LEU A 1 87 ? -16.150 6.543 13.882 1.00 98.06 87 LEU A O 1
ATOM 718 N N . SER A 1 88 ? -15.116 8.179 12.745 1.00 97.81 88 SER A N 1
ATOM 719 C CA . SER A 1 88 ? -16.292 9.053 12.723 1.00 97.81 88 SER A CA 1
ATOM 720 C C . SER A 1 88 ? -17.415 8.442 11.863 1.00 97.81 88 SER A C 1
ATOM 722 O O . SER A 1 88 ? -17.139 7.594 11.010 1.00 97.81 88 SER A O 1
ATOM 724 N N . PRO A 1 89 ? -18.684 8.873 12.016 1.00 97.38 89 PRO A N 1
ATOM 725 C CA . PRO A 1 89 ? -19.775 8.378 11.175 1.00 97.38 89 PRO A CA 1
ATOM 726 C C . PRO A 1 89 ? -19.498 8.528 9.669 1.00 97.38 89 PRO A C 1
ATOM 728 O O . PRO A 1 89 ? -19.693 7.576 8.916 1.00 97.38 89 PRO A O 1
ATOM 731 N N . ALA A 1 90 ? -18.954 9.677 9.248 1.00 97.19 90 ALA A N 1
ATOM 732 C CA . ALA A 1 90 ? -18.587 9.934 7.856 1.00 97.19 90 ALA A CA 1
ATOM 733 C C . ALA A 1 90 ? -17.482 8.982 7.364 1.00 97.19 90 ALA A C 1
ATOM 735 O O . ALA A 1 90 ? -17.625 8.348 6.320 1.00 97.19 90 ALA A O 1
ATOM 736 N N . GLU A 1 91 ? -16.410 8.802 8.144 1.00 98.31 91 GLU A N 1
ATOM 737 C CA . GLU A 1 91 ? -15.360 7.823 7.831 1.00 98.31 91 GLU A CA 1
ATOM 738 C C . GLU A 1 91 ? -15.913 6.391 7.782 1.00 98.31 91 GLU A C 1
ATOM 740 O O . GLU A 1 91 ? -15.534 5.612 6.911 1.00 98.31 91 GLU A O 1
ATOM 745 N N . GLY A 1 92 ? -16.843 6.035 8.670 1.00 98.31 92 GLY A N 1
ATOM 746 C CA . GLY A 1 92 ? -17.506 4.734 8.651 1.00 98.31 92 GLY A CA 1
ATOM 747 C C . GLY A 1 92 ? -18.216 4.463 7.323 1.00 98.31 92 GLY A C 1
ATOM 748 O O . GLY A 1 92 ? -18.072 3.380 6.753 1.00 98.31 92 GLY A O 1
ATOM 749 N N . GLU A 1 93 ? -18.918 5.455 6.777 1.00 97.94 93 GLU A N 1
ATOM 750 C CA . GLU A 1 93 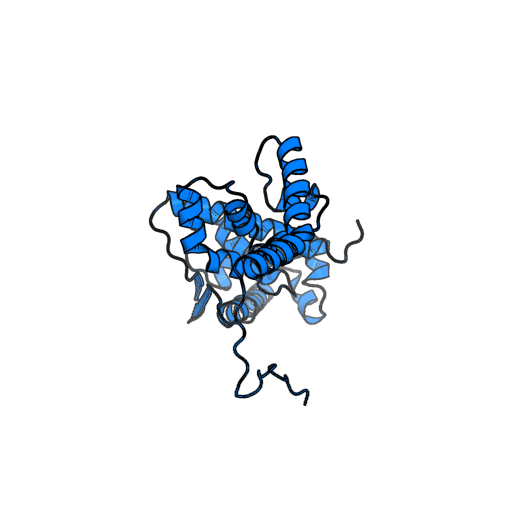? -19.545 5.334 5.461 1.00 97.94 93 GLU A CA 1
ATOM 751 C C . GLU A 1 93 ? -18.530 5.222 4.315 1.00 97.94 93 GLU A C 1
ATOM 753 O O . GLU A 1 93 ? -18.760 4.466 3.366 1.00 97.94 93 GLU A O 1
ATOM 758 N N . VAL A 1 94 ? -17.416 5.962 4.386 1.00 98.50 94 VAL A N 1
ATOM 759 C CA . VAL A 1 94 ? -16.314 5.855 3.414 1.00 98.50 94 VAL A CA 1
ATOM 760 C C . VAL A 1 94 ? -15.714 4.449 3.458 1.00 98.50 94 VAL A C 1
ATOM 762 O O . VAL A 1 94 ? -15.530 3.827 2.413 1.00 98.50 94 VAL A O 1
ATOM 765 N N . TYR A 1 95 ? -15.470 3.902 4.652 1.00 98.50 95 TYR A N 1
ATOM 766 C CA . TYR A 1 95 ? -14.956 2.542 4.810 1.00 98.50 95 TYR A CA 1
ATOM 767 C C . TYR A 1 95 ? -15.886 1.507 4.171 1.00 98.50 95 TYR A C 1
ATOM 769 O O . TYR A 1 95 ? -15.414 0.673 3.404 1.00 98.50 95 TYR A O 1
ATOM 777 N N . VAL A 1 96 ? -17.196 1.576 4.429 1.00 98.00 96 VAL A N 1
ATOM 778 C CA . VAL A 1 96 ? -18.161 0.619 3.860 1.00 98.00 96 VAL A CA 1
ATOM 779 C C . VAL A 1 96 ? -18.146 0.648 2.327 1.00 98.00 96 VAL A C 1
ATOM 781 O O . VAL A 1 96 ? -18.198 -0.407 1.698 1.00 98.00 96 VAL A O 1
ATOM 784 N N . ARG A 1 97 ? -18.023 1.831 1.709 1.00 98.06 97 ARG A N 1
ATOM 785 C CA . ARG A 1 97 ? -17.929 1.957 0.242 1.00 98.06 97 ARG A CA 1
ATOM 786 C C . ARG A 1 97 ? -16.621 1.408 -0.324 1.00 98.06 97 ARG A C 1
ATOM 788 O O . ARG A 1 97 ? -16.626 0.801 -1.392 1.00 98.06 97 ARG A O 1
ATOM 795 N N . HIS A 1 98 ? -15.516 1.603 0.394 1.00 98.38 98 HIS A N 1
ATOM 796 C CA . HIS A 1 98 ? -14.162 1.314 -0.094 1.00 98.38 98 HIS A CA 1
ATOM 797 C C . HIS A 1 98 ? -13.505 0.091 0.542 1.00 98.38 98 HIS A C 1
ATOM 799 O O . HIS A 1 98 ? -12.312 -0.146 0.336 1.00 98.38 98 HIS A O 1
ATOM 805 N N . GLU A 1 99 ? -14.262 -0.728 1.277 1.00 98.12 99 GLU A N 1
ATOM 806 C CA . GLU A 1 99 ? -13.737 -1.924 1.941 1.00 98.12 99 GLU A CA 1
ATOM 807 C C . GLU A 1 99 ? -13.010 -2.828 0.932 1.00 98.12 99 GLU A C 1
ATOM 809 O O . GLU A 1 99 ? -11.907 -3.309 1.204 1.00 98.12 99 GLU A O 1
ATOM 814 N N . ALA A 1 100 ? -13.594 -3.030 -0.253 1.00 97.81 100 ALA A N 1
ATOM 815 C CA . ALA A 1 100 ? -13.013 -3.865 -1.301 1.00 97.81 100 ALA A CA 1
ATOM 816 C C . ALA A 1 100 ? -11.627 -3.366 -1.750 1.00 97.81 100 ALA A C 1
ATOM 818 O O . ALA A 1 100 ? -10.698 -4.168 -1.855 1.00 97.81 100 ALA A O 1
ATOM 819 N N . TRP A 1 101 ? -11.465 -2.051 -1.942 1.00 98.31 101 TRP A N 1
ATOM 820 C CA . TRP A 1 101 ? -10.183 -1.432 -2.297 1.00 98.31 101 TRP A CA 1
ATOM 821 C C . TRP A 1 101 ? -9.141 -1.629 -1.197 1.00 98.31 101 TRP A C 1
ATOM 823 O O . TRP A 1 101 ? -8.060 -2.165 -1.448 1.00 98.31 101 TRP A O 1
ATOM 833 N N . LEU A 1 102 ? -9.488 -1.267 0.040 1.00 98.44 102 LEU A N 1
ATOM 834 C CA . LEU A 1 102 ? -8.578 -1.372 1.180 1.00 98.44 102 LEU A CA 1
ATOM 835 C C . LEU A 1 102 ? -8.122 -2.822 1.387 1.00 98.44 102 LEU A C 1
ATOM 837 O O . LEU A 1 102 ? -6.947 -3.084 1.646 1.00 98.44 102 LEU A O 1
ATOM 841 N N . ARG A 1 103 ? -9.026 -3.788 1.199 1.00 97.50 103 ARG A N 1
ATOM 842 C CA . ARG A 1 103 ? -8.706 -5.218 1.276 1.00 97.50 103 ARG A CA 1
ATOM 843 C C . ARG A 1 103 ? -7.819 -5.692 0.134 1.00 97.50 103 ARG A C 1
ATOM 845 O O . ARG A 1 103 ? -6.910 -6.473 0.412 1.00 97.50 103 ARG A O 1
ATOM 852 N N . ASP A 1 104 ? -8.056 -5.266 -1.108 1.00 97.38 104 ASP A N 1
ATOM 853 C CA . ASP A 1 104 ? -7.195 -5.635 -2.242 1.00 97.38 104 ASP A CA 1
ATOM 854 C C . ASP A 1 104 ? -5.762 -5.139 -2.004 1.00 97.38 104 ASP A C 1
ATOM 856 O O . ASP A 1 104 ? -4.809 -5.929 -2.001 1.00 97.38 104 ASP A O 1
ATOM 860 N N . VAL A 1 105 ? -5.610 -3.857 -1.653 1.00 97.38 105 VAL A N 1
ATOM 861 C CA . VAL A 1 105 ? -4.305 -3.265 -1.323 1.00 97.38 105 VAL A CA 1
ATOM 862 C C . VAL A 1 105 ? -3.646 -3.990 -0.158 1.00 97.38 105 VAL A C 1
ATOM 864 O O . VAL A 1 105 ? -2.447 -4.262 -0.209 1.00 97.38 105 VAL A O 1
ATOM 867 N N . GLU A 1 106 ? -4.386 -4.329 0.896 1.00 96.06 106 GLU A N 1
ATOM 868 C CA . GLU A 1 106 ? -3.789 -4.905 2.097 1.00 96.06 106 GLU A CA 1
ATOM 869 C C . GLU A 1 106 ? -3.469 -6.400 1.966 1.00 96.06 106 GLU A C 1
ATOM 871 O O . GLU A 1 106 ? -2.510 -6.892 2.579 1.00 96.06 106 GLU A O 1
ATOM 876 N N . LYS A 1 107 ? -4.226 -7.137 1.144 1.00 94.62 107 LYS A N 1
ATOM 877 C CA . LYS A 1 107 ? -4.117 -8.597 0.999 1.00 94.62 107 LYS A CA 1
ATOM 878 C C . LYS A 1 107 ? -3.389 -9.059 -0.257 1.00 94.62 107 LYS A C 1
ATOM 880 O O . LYS A 1 107 ? -2.956 -10.212 -0.265 1.00 94.62 107 LYS A O 1
ATOM 885 N N . THR A 1 108 ? -3.185 -8.208 -1.267 1.00 94.38 108 THR A N 1
ATOM 886 C CA . THR A 1 108 ? -2.510 -8.616 -2.512 1.00 94.38 108 THR A CA 1
ATOM 887 C C . THR A 1 108 ? -1.148 -9.260 -2.232 1.00 94.38 108 THR A C 1
ATOM 889 O O . THR A 1 108 ? -0.368 -8.782 -1.411 1.00 94.38 108 THR A O 1
ATOM 892 N N . VAL A 1 109 ? -0.828 -10.382 -2.874 1.00 92.31 109 VAL A N 1
ATOM 893 C CA . VAL A 1 109 ? 0.418 -11.114 -2.588 1.00 92.31 109 VAL A CA 1
ATOM 894 C C . VAL A 1 109 ? 1.643 -10.283 -2.997 1.00 92.31 109 VAL A C 1
ATOM 896 O O . VAL A 1 109 ? 1.683 -9.730 -4.099 1.00 92.31 109 VAL A O 1
ATOM 899 N N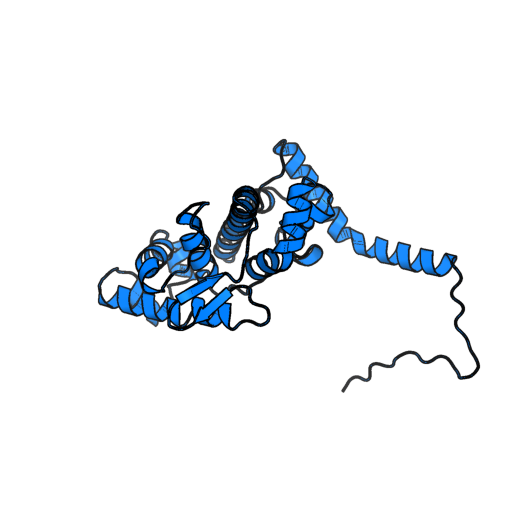 . MET A 1 110 ? 2.651 -10.227 -2.115 1.00 92.19 110 MET A N 1
ATOM 900 C CA . MET A 1 110 ? 3.928 -9.529 -2.322 1.00 92.19 110 MET A CA 1
ATOM 901 C C . MET A 1 110 ? 5.110 -10.501 -2.228 1.00 92.19 110 MET A C 1
ATOM 903 O O . MET A 1 110 ? 5.731 -10.633 -1.174 1.00 92.19 110 MET A O 1
ATOM 907 N N . ASN A 1 111 ? 5.426 -11.160 -3.345 1.00 91.69 111 ASN A N 1
ATOM 908 C CA . ASN A 1 111 ? 6.701 -11.877 -3.513 1.00 91.69 111 ASN A CA 1
ATOM 909 C C . ASN A 1 111 ? 7.862 -10.910 -3.805 1.00 91.69 111 ASN A C 1
ATOM 911 O O . ASN A 1 111 ? 9.015 -11.223 -3.535 1.00 91.69 111 ASN A O 1
ATOM 915 N N . LYS A 1 112 ? 7.527 -9.745 -4.369 1.00 94.25 112 LYS A N 1
ATOM 916 C CA . LYS A 1 112 ? 8.373 -8.563 -4.561 1.00 94.25 112 LYS A CA 1
ATOM 917 C C . LYS A 1 112 ? 7.563 -7.333 -4.140 1.00 94.25 112 LYS A C 1
ATOM 919 O O . LYS A 1 112 ? 6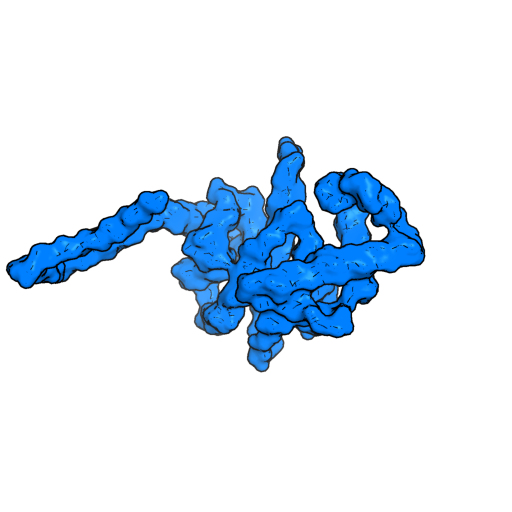.328 -7.388 -4.115 1.00 94.25 112 LYS A O 1
ATOM 924 N N . SER A 1 113 ? 8.229 -6.222 -3.844 1.00 96.56 113 SER A N 1
ATOM 925 C CA . SER A 1 113 ? 7.577 -4.974 -3.415 1.00 96.56 113 SER A CA 1
ATOM 926 C C . SER A 1 113 ? 6.821 -4.230 -4.524 1.00 96.56 113 SER A C 1
ATOM 928 O O . SER A 1 113 ? 6.093 -3.283 -4.242 1.00 96.56 113 SER A O 1
ATOM 930 N N . TYR A 1 114 ? 6.944 -4.680 -5.775 1.00 97.38 114 TYR A N 1
ATOM 931 C CA . TYR A 1 114 ? 6.600 -3.926 -6.982 1.00 97.38 114 TYR A CA 1
ATOM 932 C C . TYR A 1 114 ? 5.191 -3.321 -6.979 1.00 97.38 114 TYR A C 1
ATOM 934 O O . TYR A 1 114 ? 5.055 -2.138 -7.269 1.00 97.38 114 TYR A O 1
ATOM 942 N N . LYS A 1 115 ? 4.151 -4.079 -6.595 1.00 98.12 115 LYS A N 1
ATOM 943 C CA . LYS A 1 115 ? 2.770 -3.556 -6.509 1.00 98.12 115 LYS A CA 1
ATOM 944 C C . LYS A 1 115 ? 2.668 -2.340 -5.590 1.00 98.12 115 LYS A C 1
ATOM 946 O O . LYS A 1 115 ? 2.028 -1.356 -5.931 1.00 98.12 115 LYS A O 1
ATOM 951 N N . MET A 1 116 ? 3.329 -2.387 -4.436 1.00 98.44 116 MET A N 1
ATOM 952 C CA . MET A 1 116 ? 3.313 -1.263 -3.501 1.00 98.44 116 MET A CA 1
ATOM 953 C C . MET A 1 116 ? 4.191 -0.104 -3.971 1.00 98.44 116 MET A C 1
ATOM 955 O O . MET A 1 116 ? 3.919 1.023 -3.597 1.00 98.44 116 MET A O 1
ATOM 959 N N . ILE A 1 117 ? 5.196 -0.337 -4.820 1.00 98.50 117 ILE A N 1
ATOM 960 C CA . ILE A 1 117 ? 5.949 0.757 -5.453 1.00 98.50 117 ILE A CA 1
ATOM 961 C C . ILE A 1 117 ? 5.087 1.472 -6.501 1.00 98.50 117 ILE A C 1
ATOM 963 O O . ILE A 1 117 ? 5.116 2.697 -6.552 1.00 98.50 117 ILE A O 1
ATOM 967 N N . VAL A 1 118 ? 4.294 0.734 -7.292 1.00 98.56 118 VAL A N 1
ATOM 968 C CA . VAL A 1 118 ? 3.284 1.326 -8.193 1.00 98.56 118 VAL A CA 1
ATOM 969 C C . VAL A 1 118 ? 2.310 2.183 -7.400 1.00 98.56 118 VAL A C 1
ATOM 971 O O . VAL A 1 118 ? 2.138 3.358 -7.707 1.00 98.56 118 VAL A O 1
ATOM 974 N N . LEU A 1 119 ? 1.733 1.625 -6.334 1.00 98.75 119 LEU A N 1
ATOM 975 C CA . LEU A 1 119 ? 0.803 2.371 -5.494 1.00 98.75 119 LEU A CA 1
ATOM 976 C C . LEU A 1 119 ? 1.470 3.584 -4.831 1.00 98.75 119 LEU A C 1
ATOM 978 O O . LEU A 1 119 ? 0.874 4.653 -4.786 1.00 98.75 119 LEU A O 1
ATOM 982 N N . LEU A 1 120 ? 2.709 3.447 -4.354 1.00 98.81 120 LEU A N 1
ATOM 983 C CA . LEU A 1 120 ? 3.451 4.559 -3.771 1.00 98.81 120 LEU A CA 1
ATOM 984 C C . LEU A 1 120 ? 3.682 5.670 -4.798 1.00 98.81 120 LEU A C 1
ATOM 986 O O . LEU A 1 120 ? 3.441 6.822 -4.473 1.00 98.81 120 LEU A O 1
ATOM 990 N N . TYR A 1 121 ? 4.089 5.346 -6.028 1.00 98.81 121 TYR A N 1
ATOM 991 C CA . TYR A 1 121 ? 4.226 6.343 -7.094 1.00 98.81 121 TYR A CA 1
ATOM 992 C C . TYR A 1 121 ? 2.919 7.105 -7.319 1.00 98.81 121 TYR A C 1
ATOM 994 O O . TYR A 1 121 ? 2.920 8.333 -7.361 1.00 98.81 121 TYR A O 1
ATOM 1002 N N . MET A 1 122 ? 1.803 6.375 -7.409 1.00 98.75 122 MET A N 1
ATOM 1003 C CA . MET A 1 122 ? 0.480 6.974 -7.547 1.00 98.75 122 MET A CA 1
ATOM 1004 C C . MET A 1 122 ? 0.198 7.941 -6.391 1.00 98.75 122 MET A C 1
ATOM 1006 O O . MET A 1 122 ? -0.131 9.094 -6.645 1.00 98.75 122 MET A O 1
ATOM 1010 N N . LEU A 1 123 ? 0.416 7.516 -5.142 1.00 98.75 123 LEU A N 1
ATOM 1011 C CA . LEU A 1 123 ? 0.223 8.328 -3.932 1.00 98.75 123 LEU A CA 1
ATOM 1012 C C . LEU A 1 123 ? 1.145 9.555 -3.851 1.00 98.75 123 LEU A C 1
ATOM 1014 O O . LEU A 1 123 ? 0.727 10.599 -3.356 1.00 98.75 123 LEU A O 1
ATOM 1018 N N . GLU A 1 124 ? 2.385 9.467 -4.328 1.00 98.50 124 GLU A N 1
ATOM 1019 C CA . GLU A 1 124 ? 3.342 10.583 -4.292 1.00 98.50 124 GLU A CA 1
ATOM 1020 C C . GLU A 1 124 ? 2.997 11.715 -5.277 1.00 98.50 124 GLU A C 1
ATOM 1022 O O . GLU A 1 124 ? 3.546 12.808 -5.163 1.00 98.50 124 GLU A O 1
ATOM 1027 N N . ARG A 1 125 ? 2.024 11.519 -6.181 1.00 98.12 125 ARG A N 1
ATOM 1028 C CA . ARG A 1 125 ? 1.429 12.615 -6.974 1.00 98.12 125 ARG A CA 1
ATOM 1029 C C . ARG A 1 125 ? 0.489 13.514 -6.162 1.00 98.12 125 ARG A C 1
ATOM 1031 O O . ARG A 1 125 ? 0.047 14.545 -6.660 1.00 98.12 125 ARG A O 1
ATOM 1038 N N . GLY A 1 126 ? 0.213 13.148 -4.911 1.00 97.94 126 GLY A N 1
ATOM 1039 C CA . GLY A 1 126 ? -0.566 13.943 -3.971 1.00 97.94 126 GLY A CA 1
ATOM 1040 C C . GLY A 1 126 ? -2.045 13.571 -3.923 1.00 97.94 126 GLY A C 1
ATOM 1041 O O . GLY A 1 126 ? -2.574 12.843 -4.762 1.00 97.94 126 GLY A O 1
ATOM 1042 N N . GLU A 1 127 ? -2.718 14.102 -2.905 1.00 97.62 127 GLU A N 1
ATOM 1043 C CA . GLU A 1 127 ? -4.100 13.765 -2.556 1.00 97.62 127 GLU A CA 1
ATOM 1044 C C . GLU A 1 127 ? -5.095 13.998 -3.697 1.00 97.62 127 GLU A C 1
ATOM 1046 O O . GLU A 1 127 ? -6.014 13.205 -3.862 1.00 97.62 127 GLU A O 1
ATOM 1051 N N . ALA A 1 128 ? -4.896 15.027 -4.522 1.00 96.50 128 ALA A N 1
ATOM 1052 C CA . ALA A 1 128 ? -5.793 15.341 -5.635 1.00 96.50 128 ALA A CA 1
ATOM 1053 C C . ALA A 1 128 ? -5.631 14.397 -6.844 1.00 96.50 128 ALA A C 1
ATOM 1055 O O . ALA A 1 128 ? -6.600 14.159 -7.556 1.00 96.50 128 ALA A O 1
ATOM 1056 N N . HIS A 1 129 ? -4.432 13.841 -7.051 1.00 97.56 129 HIS A N 1
ATOM 1057 C CA . HIS A 1 129 ? -4.040 13.184 -8.307 1.00 97.56 129 HIS A CA 1
ATOM 1058 C C . HIS A 1 129 ? -3.651 11.712 -8.148 1.00 97.56 129 HIS A C 1
ATOM 1060 O O . HIS A 1 129 ? -3.268 11.049 -9.114 1.00 97.56 129 HIS A O 1
ATOM 1066 N N . TRP A 1 130 ? -3.715 11.153 -6.937 1.00 98.19 130 TRP A N 1
ATOM 1067 C CA . TRP A 1 130 ? -3.229 9.790 -6.731 1.00 98.19 130 TRP A CA 1
ATOM 1068 C C . TRP A 1 130 ? -4.042 8.725 -7.470 1.00 98.19 130 TRP A C 1
ATOM 1070 O O . TRP A 1 130 ? -3.470 7.706 -7.845 1.00 98.19 130 TRP A O 1
ATOM 1080 N N . MET A 1 131 ? -5.331 8.960 -7.725 1.00 98.06 131 MET A N 1
ATOM 1081 C CA . MET A 1 131 ? -6.195 8.028 -8.464 1.00 98.06 131 MET A CA 1
ATOM 1082 C C . MET A 1 131 ? -6.082 8.158 -9.986 1.00 98.06 131 MET A C 1
ATOM 1084 O O . MET A 1 131 ? -6.612 7.300 -10.693 1.00 98.06 131 MET A O 1
ATOM 1088 N N . ASP A 1 132 ? -5.384 9.180 -10.492 1.00 98.19 132 ASP A N 1
ATOM 1089 C CA . ASP A 1 132 ? -5.232 9.386 -11.931 1.00 98.19 132 ASP A CA 1
ATOM 1090 C C . ASP A 1 132 ? -4.539 8.165 -12.565 1.00 98.19 132 ASP A C 1
ATOM 1092 O O . ASP A 1 132 ? -3.617 7.601 -11.967 1.00 98.19 132 ASP A O 1
ATOM 1096 N N . PRO A 1 133 ? -4.928 7.716 -13.765 1.00 98.38 133 PRO A N 1
ATOM 1097 C CA . PRO A 1 133 ? -4.241 6.615 -14.428 1.00 98.38 133 PRO A CA 1
ATOM 1098 C C . PRO A 1 133 ? -2.749 6.897 -14.654 1.00 98.38 133 PRO A C 1
ATOM 1100 O O . PRO A 1 133 ? -2.317 8.051 -14.673 1.00 98.38 133 PRO A O 1
ATOM 1103 N N . ILE A 1 134 ? -1.961 5.833 -14.802 1.00 98.56 134 ILE A N 1
ATOM 1104 C CA . ILE A 1 134 ? -0.525 5.905 -15.097 1.00 98.56 134 ILE A CA 1
ATOM 1105 C C . ILE A 1 134 ? -0.124 4.858 -16.127 1.00 98.56 134 ILE A C 1
ATOM 1107 O O . ILE A 1 134 ? -0.744 3.803 -16.247 1.00 98.56 134 ILE A O 1
ATOM 1111 N N . THR A 1 135 ? 0.979 5.108 -16.809 1.00 98.56 135 THR A N 1
ATOM 1112 C CA . THR A 1 135 ? 1.646 4.157 -17.695 1.00 98.56 135 THR A CA 1
ATOM 1113 C C . THR A 1 135 ? 2.925 3.615 -17.045 1.00 98.56 135 THR A C 1
ATOM 1115 O O . THR A 1 135 ? 3.514 4.260 -16.168 1.00 98.56 135 THR A O 1
ATOM 1118 N N . PRO A 1 136 ? 3.417 2.437 -17.473 1.00 98.31 136 PRO A N 1
ATOM 1119 C CA . PRO A 1 136 ? 4.711 1.921 -17.033 1.00 98.31 136 PRO A CA 1
ATOM 1120 C C . PRO A 1 136 ? 5.870 2.912 -17.239 1.00 98.31 136 PRO A C 1
ATOM 1122 O O . PRO A 1 136 ? 6.742 3.022 -16.374 1.00 98.31 136 PRO A O 1
ATOM 1125 N N . GLY A 1 137 ? 5.866 3.648 -18.358 1.00 97.88 137 GLY A N 1
ATOM 1126 C CA . GLY A 1 137 ? 6.926 4.588 -18.728 1.00 97.88 137 GLY A CA 1
ATOM 1127 C C . GLY A 1 137 ? 7.014 5.790 -17.786 1.00 97.88 137 GLY A C 1
ATOM 1128 O O . GLY A 1 137 ? 8.102 6.119 -17.310 1.00 97.88 137 GLY A O 1
ATOM 1129 N N . GLU A 1 138 ? 5.871 6.390 -17.434 1.00 97.88 138 GLU A N 1
ATOM 1130 C CA . GLU A 1 138 ? 5.795 7.543 -16.517 1.00 97.88 138 GLU A CA 1
ATOM 1131 C C . GLU A 1 138 ? 6.428 7.253 -15.151 1.00 97.88 138 GLU A C 1
ATOM 1133 O O . GLU A 1 138 ? 7.084 8.114 -14.556 1.00 97.88 138 GLU A O 1
ATOM 1138 N N . MET A 1 139 ? 6.276 6.021 -14.661 1.00 97.19 139 MET A N 1
ATOM 1139 C CA . MET A 1 139 ? 6.763 5.632 -13.340 1.00 97.19 139 MET A CA 1
ATOM 1140 C C . MET A 1 139 ? 8.105 4.889 -13.347 1.00 97.19 139 MET A C 1
ATOM 1142 O O . MET A 1 139 ? 8.657 4.624 -12.275 1.00 97.19 139 MET A O 1
ATOM 1146 N N . ALA A 1 140 ? 8.665 4.565 -14.519 1.00 97.69 140 ALA A N 1
ATOM 1147 C CA . ALA A 1 140 ? 9.861 3.727 -14.645 1.00 97.69 140 ALA A CA 1
ATOM 1148 C C . ALA A 1 140 ? 11.050 4.268 -13.835 1.00 97.69 140 ALA A C 1
ATOM 1150 O O . ALA A 1 140 ? 11.713 3.525 -13.103 1.00 97.69 140 ALA A O 1
ATOM 1151 N N . ARG A 1 141 ? 11.287 5.586 -13.900 1.00 97.62 141 ARG A N 1
ATOM 1152 C CA . ARG A 1 141 ? 12.375 6.233 -13.152 1.00 97.62 141 ARG A CA 1
ATOM 1153 C C . ARG A 1 141 ? 12.155 6.165 -11.642 1.00 97.62 141 ARG A C 1
ATOM 1155 O O . ARG A 1 141 ? 13.092 5.845 -10.912 1.00 97.62 141 ARG A O 1
ATOM 1162 N N . PHE A 1 142 ? 10.934 6.437 -11.175 1.00 98.31 142 PHE A N 1
ATOM 1163 C CA . PHE A 1 142 ? 10.588 6.352 -9.754 1.00 98.31 142 PHE A CA 1
ATOM 1164 C C . PHE A 1 142 ? 10.774 4.927 -9.230 1.00 98.31 142 PHE A C 1
ATOM 1166 O O . PHE A 1 142 ? 11.400 4.721 -8.192 1.00 98.31 142 PHE A O 1
ATOM 1173 N N . PHE A 1 143 ? 10.286 3.938 -9.979 1.00 97.88 143 PHE A N 1
ATOM 1174 C CA . PHE A 1 143 ? 10.375 2.529 -9.621 1.00 97.88 143 PHE A CA 1
ATOM 1175 C C . PHE A 1 143 ? 11.821 2.056 -9.480 1.00 97.88 143 PHE A C 1
ATOM 1177 O O . PHE A 1 143 ? 12.183 1.436 -8.478 1.00 97.88 143 PHE A O 1
ATOM 1184 N N . HIS A 1 144 ? 12.656 2.388 -10.469 1.00 97.38 144 HIS A N 1
ATOM 1185 C CA . HIS A 1 144 ? 14.080 2.085 -10.434 1.00 97.38 144 HIS A CA 1
ATOM 1186 C C . HIS A 1 144 ? 14.750 2.750 -9.231 1.00 97.38 144 HIS A C 1
ATOM 1188 O O . HIS A 1 144 ? 15.362 2.062 -8.418 1.00 97.38 144 HIS A O 1
ATOM 1194 N N . MET A 1 145 ? 14.591 4.070 -9.089 1.00 96.94 145 MET A N 1
ATOM 1195 C CA . MET A 1 145 ? 15.208 4.841 -8.009 1.00 96.94 145 MET A CA 1
ATOM 1196 C C . MET A 1 145 ? 14.807 4.304 -6.632 1.00 96.94 145 MET A C 1
ATOM 1198 O O . MET A 1 145 ? 15.669 4.096 -5.784 1.00 96.94 145 MET A O 1
ATOM 1202 N N . TYR A 1 146 ? 13.524 3.996 -6.419 1.00 97.31 146 TYR A N 1
ATOM 1203 C CA . TYR A 1 146 ? 13.055 3.427 -5.160 1.00 97.31 146 TYR A CA 1
ATOM 1204 C C . TYR A 1 146 ? 13.763 2.107 -4.824 1.00 97.31 146 TYR A C 1
ATOM 1206 O O . TYR A 1 146 ? 14.110 1.865 -3.668 1.00 97.31 146 TYR A O 1
ATOM 1214 N N . LEU A 1 147 ? 13.978 1.229 -5.804 1.00 95.06 147 LEU A N 1
ATOM 1215 C CA . LEU A 1 147 ? 14.639 -0.052 -5.566 1.00 95.06 147 LEU A CA 1
ATOM 1216 C C . LEU A 1 147 ? 16.149 0.088 -5.374 1.00 95.06 147 LEU A C 1
ATOM 1218 O O . LEU A 1 147 ? 16.712 -0.654 -4.574 1.00 95.06 147 LEU A O 1
ATOM 1222 N N . THR A 1 148 ? 16.807 1.007 -6.081 1.00 94.50 148 THR A N 1
ATOM 1223 C CA . THR A 1 148 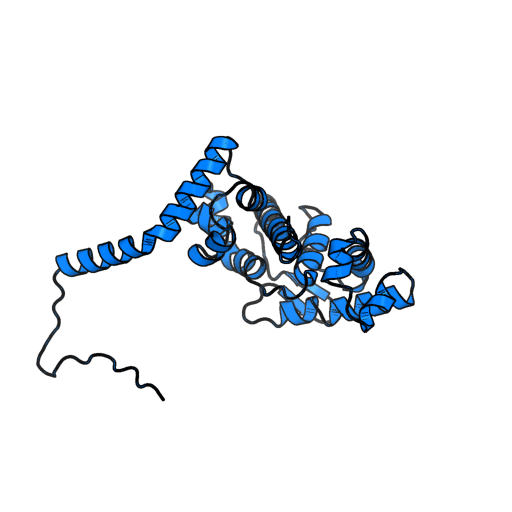? 18.275 1.082 -6.113 1.00 94.50 148 THR A CA 1
ATOM 1224 C C . THR A 1 148 ? 18.879 2.029 -5.080 1.00 94.50 148 THR A C 1
ATOM 1226 O O . THR A 1 148 ? 20.027 1.823 -4.689 1.00 94.50 148 THR A O 1
ATOM 1229 N N . GLU A 1 149 ? 18.117 3.002 -4.571 1.00 95.00 149 GLU A N 1
ATOM 1230 C CA . GLU A 1 149 ? 18.603 4.017 -3.624 1.00 95.00 149 GLU A CA 1
ATOM 1231 C C . GLU A 1 149 ? 19.071 3.427 -2.283 1.00 95.00 149 GLU A C 1
ATOM 1233 O O . GLU A 1 149 ? 19.989 3.953 -1.651 1.00 95.00 149 GLU A O 1
ATOM 1238 N N . LYS A 1 150 ? 18.455 2.334 -1.812 1.00 94.25 150 LYS A N 1
ATOM 1239 C CA . LYS A 1 150 ? 18.888 1.657 -0.578 1.00 94.25 150 LYS A CA 1
ATOM 1240 C C . LYS A 1 150 ? 19.334 0.245 -0.879 1.00 94.25 150 LYS A C 1
ATOM 1242 O O . LYS A 1 150 ? 18.599 -0.546 -1.469 1.00 94.25 150 LYS A O 1
ATOM 1247 N N . GLU A 1 151 ? 20.500 -0.094 -0.347 1.00 91.75 151 GLU A N 1
ATOM 1248 C CA . GLU A 1 151 ? 21.151 -1.375 -0.598 1.00 91.75 151 GLU A CA 1
ATOM 1249 C C . GLU A 1 151 ? 20.274 -2.573 -0.206 1.00 91.75 151 GLU A C 1
ATOM 1251 O O . GLU A 1 151 ? 20.192 -3.544 -0.954 1.00 91.75 151 GLU A O 1
ATOM 1256 N N . TYR A 1 152 ? 19.545 -2.493 0.914 1.00 92.44 152 TYR A N 1
ATOM 1257 C CA . TYR A 1 152 ? 18.653 -3.576 1.341 1.00 92.44 152 TYR A CA 1
ATOM 1258 C C . TYR A 1 152 ? 17.470 -3.792 0.376 1.00 92.44 152 TYR A C 1
ATOM 1260 O O . TYR A 1 152 ? 17.079 -4.936 0.143 1.00 92.44 152 TYR A O 1
ATOM 1268 N N . ARG A 1 153 ? 16.919 -2.721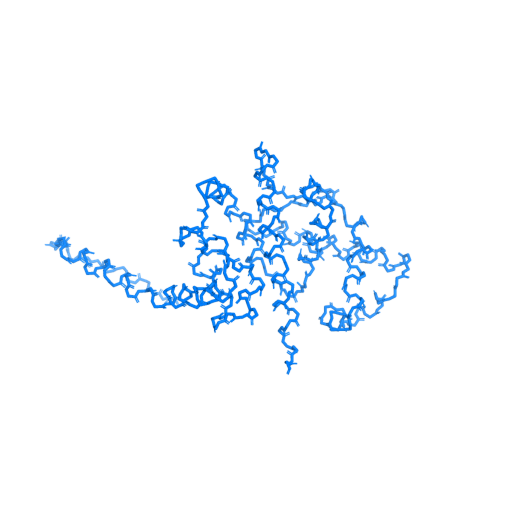 -0.225 1.00 93.88 153 ARG A N 1
ATOM 1269 C CA . ARG A 1 153 ? 15.826 -2.813 -1.213 1.00 93.88 153 ARG A CA 1
ATOM 1270 C C . ARG A 1 153 ? 16.343 -3.461 -2.493 1.00 93.88 153 ARG A C 1
ATOM 1272 O O . ARG A 1 153 ? 15.768 -4.444 -2.971 1.00 93.88 153 ARG A O 1
ATOM 1279 N N . LYS A 1 154 ? 17.492 -2.971 -2.966 1.00 91.81 154 LYS A N 1
ATOM 1280 C CA . LYS A 1 154 ? 18.180 -3.447 -4.169 1.00 91.81 154 LYS A CA 1
ATOM 1281 C C . LYS A 1 154 ? 18.530 -4.927 -4.060 1.00 91.81 154 LYS A C 1
ATOM 1283 O O . LYS A 1 154 ? 18.192 -5.708 -4.941 1.00 91.81 154 LYS A O 1
ATOM 1288 N N . ARG A 1 155 ? 19.128 -5.355 -2.945 1.00 90.75 155 ARG A N 1
ATOM 1289 C CA . ARG A 1 155 ? 19.500 -6.763 -2.730 1.00 90.75 155 ARG A CA 1
ATOM 1290 C C . ARG A 1 155 ? 18.304 -7.693 -2.591 1.00 90.75 155 ARG A C 1
ATOM 1292 O O . ARG A 1 155 ? 18.399 -8.847 -2.986 1.00 90.75 155 ARG A O 1
ATOM 1299 N N . LYS A 1 156 ? 17.183 -7.234 -2.040 1.00 92.00 156 LYS A N 1
ATOM 1300 C CA . LYS A 1 156 ? 16.019 -8.103 -1.846 1.00 92.00 156 LYS A CA 1
ATOM 1301 C C . LYS A 1 156 ? 15.237 -8.334 -3.139 1.00 92.00 156 LYS A C 1
ATOM 1303 O O . LYS A 1 156 ? 14.880 -9.464 -3.480 1.00 92.00 156 LYS A O 1
ATOM 1308 N N . ASP A 1 157 ? 14.990 -7.261 -3.882 1.00 91.38 157 ASP A N 1
ATOM 1309 C CA . ASP A 1 157 ? 14.094 -7.315 -5.038 1.00 91.38 157 ASP A CA 1
ATOM 1310 C C . ASP A 1 157 ? 14.811 -7.338 -6.385 1.00 91.38 157 ASP A C 1
ATOM 1312 O O . ASP A 1 157 ? 14.208 -7.757 -7.381 1.00 91.38 157 ASP A O 1
ATOM 1316 N N . PHE A 1 158 ? 16.093 -6.970 -6.396 1.00 85.69 158 PHE A N 1
ATOM 1317 C CA . PHE A 1 158 ? 16.910 -6.688 -7.576 1.00 85.69 158 PHE A CA 1
ATOM 1318 C C . PHE A 1 158 ? 18.258 -7.431 -7.603 1.00 85.69 158 PHE A C 1
ATOM 1320 O O . PHE A 1 158 ? 19.172 -7.018 -8.304 1.00 85.69 158 PHE A O 1
ATOM 1327 N N . SER A 1 159 ? 18.391 -8.550 -6.887 1.00 80.88 159 SER A N 1
ATOM 1328 C CA . SER A 1 159 ? 19.616 -9.375 -6.864 1.00 80.88 159 SER A CA 1
ATOM 1329 C C . SER A 1 159 ? 19.615 -10.575 -7.813 1.00 80.88 159 SER A C 1
ATOM 1331 O O . SER A 1 159 ? 20.652 -11.215 -7.980 1.00 80.88 159 SER A O 1
ATOM 1333 N N . ASP A 1 160 ? 18.479 -10.891 -8.440 1.00 84.19 160 ASP A N 1
ATOM 1334 C CA . ASP A 1 160 ? 18.386 -12.002 -9.392 1.00 84.19 160 ASP A CA 1
ATOM 1335 C C . ASP A 1 160 ? 19.325 -11.743 -10.593 1.00 84.19 160 ASP A C 1
ATOM 1337 O O . ASP A 1 160 ? 19.500 -10.590 -10.996 1.00 84.19 160 ASP A O 1
ATOM 1341 N N . LYS A 1 161 ? 19.923 -12.792 -11.185 1.00 73.88 161 LYS A N 1
ATOM 1342 C CA . LYS A 1 161 ? 20.974 -12.666 -12.227 1.00 73.88 161 LYS A CA 1
ATOM 1343 C C . LYS A 1 161 ? 20.601 -11.701 -13.362 1.00 73.88 161 LYS A C 1
ATOM 1345 O O . LYS A 1 161 ? 21.429 -10.892 -13.772 1.00 73.88 161 LYS A O 1
ATOM 1350 N N . ASP A 1 162 ? 19.344 -11.718 -13.804 1.00 76.06 162 ASP A N 1
ATOM 1351 C CA . ASP A 1 162 ? 18.853 -10.861 -14.894 1.00 76.06 162 ASP A CA 1
ATOM 1352 C C . ASP A 1 162 ? 18.686 -9.383 -14.500 1.00 76.06 162 ASP A C 1
ATOM 1354 O O . ASP A 1 162 ? 18.621 -8.505 -15.370 1.00 76.06 162 ASP A O 1
ATOM 1358 N N . LYS A 1 163 ? 18.621 -9.102 -13.194 1.00 78.81 163 LYS A N 1
ATOM 1359 C CA . LYS A 1 163 ? 18.339 -7.785 -12.610 1.00 78.81 163 LYS A CA 1
ATOM 1360 C C . LYS A 1 163 ? 19.590 -7.019 -12.195 1.00 78.81 163 LYS A C 1
ATOM 1362 O O . LYS A 1 163 ? 19.507 -5.807 -12.042 1.00 78.81 163 LYS A O 1
ATOM 1367 N N . LEU A 1 164 ? 20.751 -7.671 -12.101 1.00 80.56 164 LEU A N 1
ATOM 1368 C CA . LEU A 1 164 ? 22.034 -6.979 -11.899 1.00 80.56 164 LEU A CA 1
ATOM 1369 C C . LEU A 1 164 ? 22.294 -5.948 -13.007 1.00 80.56 164 LEU A C 1
ATOM 1371 O O . LEU A 1 164 ? 22.713 -4.825 -12.751 1.00 80.56 164 LEU A O 1
ATOM 1375 N N . ALA A 1 165 ? 21.930 -6.297 -14.242 1.00 83.94 165 ALA A N 1
ATOM 1376 C CA . ALA A 1 165 ? 22.007 -5.408 -15.398 1.00 83.94 165 ALA A CA 1
ATOM 1377 C C . ALA A 1 165 ? 20.958 -4.270 -15.393 1.00 83.94 165 ALA A C 1
ATOM 1379 O O . ALA A 1 165 ? 20.861 -3.547 -16.381 1.00 83.94 165 ALA A O 1
ATOM 1380 N N . LEU A 1 166 ? 20.148 -4.144 -14.335 1.00 88.12 166 LEU A N 1
ATOM 1381 C CA . LEU A 1 166 ? 19.163 -3.076 -14.139 1.00 88.12 166 LEU A CA 1
ATOM 1382 C C . LEU A 1 166 ? 19.554 -2.112 -13.010 1.00 88.12 166 LEU A C 1
ATOM 1384 O O . LEU A 1 166 ? 18.736 -1.282 -12.642 1.00 88.12 166 LEU A O 1
ATOM 1388 N N . TRP A 1 167 ? 20.745 -2.243 -12.414 1.00 90.62 167 TRP A N 1
ATOM 1389 C CA . TRP A 1 167 ? 21.153 -1.402 -11.279 1.00 90.62 167 TRP A CA 1
ATOM 1390 C C . TRP A 1 167 ? 21.511 0.026 -11.685 1.00 90.62 167 TRP A C 1
ATOM 1392 O O . TRP A 1 167 ? 21.281 0.956 -10.915 1.00 90.62 167 TRP A O 1
ATOM 1402 N N . GLU A 1 168 ? 22.067 0.176 -12.886 1.00 92.00 168 GLU A N 1
ATOM 1403 C CA . GLU A 1 168 ? 22.470 1.462 -13.438 1.00 92.00 168 GLU A CA 1
ATOM 1404 C C . GLU A 1 168 ? 21.395 2.002 -14.378 1.00 92.00 168 GLU A C 1
ATOM 1406 O O . GLU A 1 168 ? 20.895 1.295 -15.263 1.00 92.00 168 GLU A O 1
ATOM 1411 N N . TRP A 1 169 ? 21.072 3.284 -14.215 1.00 94.69 169 TRP A N 1
ATOM 1412 C CA . TRP A 1 169 ? 20.067 3.952 -15.031 1.00 94.69 169 TRP A CA 1
ATOM 1413 C C . TRP A 1 169 ? 20.648 4.406 -16.375 1.00 94.69 169 TRP A C 1
ATOM 1415 O O . TRP A 1 169 ? 21.619 5.154 -16.427 1.00 94.69 169 TRP A O 1
ATOM 1425 N N . ASN A 1 170 ? 20.026 3.973 -17.470 1.00 93.75 170 ASN A N 1
ATOM 1426 C CA . ASN A 1 170 ? 20.300 4.387 -18.850 1.00 93.75 170 ASN A CA 1
ATOM 1427 C C . ASN A 1 170 ? 19.079 4.047 -19.728 1.00 93.75 170 ASN A C 1
ATOM 1429 O O . ASN A 1 170 ? 18.132 3.426 -19.245 1.00 93.75 170 ASN A O 1
ATOM 1433 N N . GLU A 1 171 ? 19.095 4.406 -21.013 1.00 93.06 171 GLU A N 1
ATOM 1434 C CA . GLU A 1 171 ? 17.976 4.165 -21.946 1.00 93.06 171 GLU A CA 1
ATOM 1435 C C . GLU A 1 171 ? 17.582 2.681 -22.064 1.00 93.06 171 GLU A C 1
ATOM 1437 O O . GLU A 1 171 ? 16.397 2.329 -22.077 1.00 93.06 171 GLU A O 1
ATOM 1442 N N . ARG A 1 172 ? 18.572 1.778 -22.077 1.00 93.19 172 ARG A N 1
ATOM 1443 C CA . ARG A 1 172 ? 18.331 0.330 -22.127 1.00 93.19 172 ARG A CA 1
ATOM 1444 C C . ARG A 1 172 ? 17.679 -0.163 -20.838 1.00 93.19 172 ARG A C 1
ATOM 1446 O O . ARG A 1 172 ? 16.746 -0.964 -20.895 1.00 93.19 172 ARG A O 1
ATOM 1453 N N . THR A 1 173 ? 18.154 0.295 -19.681 1.00 93.06 173 THR A N 1
ATOM 1454 C CA . THR A 1 173 ? 17.543 -0.025 -18.386 1.00 93.06 173 THR A CA 1
ATOM 1455 C C . THR A 1 173 ? 16.130 0.540 -18.308 1.00 93.06 173 THR A C 1
ATOM 1457 O O . THR A 1 173 ? 15.236 -0.197 -17.913 1.00 93.06 173 THR A O 1
ATOM 1460 N N . ALA A 1 174 ? 15.894 1.778 -18.751 1.00 95.44 174 ALA A N 1
ATOM 1461 C CA . ALA A 1 174 ? 14.568 2.396 -18.762 1.00 95.44 174 ALA A CA 1
ATOM 1462 C C . ALA A 1 174 ? 13.550 1.529 -19.520 1.00 95.44 174 ALA A C 1
ATOM 1464 O O . ALA A 1 174 ? 12.538 1.140 -18.944 1.00 95.44 174 ALA A O 1
ATOM 1465 N N . THR A 1 175 ? 13.889 1.100 -20.740 1.00 95.75 175 THR A N 1
ATOM 1466 C CA . THR A 1 175 ? 13.041 0.210 -21.557 1.00 95.75 175 THR A CA 1
ATOM 1467 C C . THR A 1 175 ? 12.766 -1.130 -20.858 1.00 95.75 175 THR A C 1
ATOM 1469 O O . THR A 1 175 ? 11.655 -1.658 -20.884 1.00 95.75 175 THR A O 1
ATOM 1472 N N . ARG A 1 176 ? 13.780 -1.712 -20.201 1.00 95.31 176 ARG A N 1
ATOM 1473 C CA . ARG A 1 176 ? 13.624 -2.982 -19.473 1.00 95.31 176 ARG A CA 1
ATOM 1474 C C . ARG A 1 176 ? 12.795 -2.831 -18.198 1.00 95.31 176 ARG A C 1
ATOM 1476 O O . ARG A 1 176 ? 12.073 -3.762 -17.859 1.00 95.31 176 ARG A O 1
ATOM 1483 N N . ILE A 1 177 ? 12.908 -1.705 -17.495 1.00 96.19 177 ILE A N 1
ATOM 1484 C CA . ILE A 1 177 ? 12.098 -1.384 -16.314 1.00 96.19 177 ILE A CA 1
ATOM 1485 C C . ILE A 1 177 ? 10.646 -1.153 -16.720 1.00 96.19 177 ILE A C 1
ATOM 1487 O O . ILE A 1 177 ? 9.754 -1.682 -16.070 1.00 96.19 177 ILE A O 1
ATOM 1491 N N . GLU A 1 178 ? 10.407 -0.422 -17.805 1.00 97.38 178 GLU A N 1
ATOM 1492 C CA . GLU A 1 178 ? 9.067 -0.211 -18.345 1.00 97.38 178 GLU A CA 1
ATOM 1493 C C . GLU A 1 178 ? 8.397 -1.545 -18.687 1.00 97.38 178 GLU A C 1
ATOM 1495 O O . GLU A 1 178 ? 7.306 -1.841 -18.196 1.00 97.38 178 GLU A O 1
ATOM 1500 N N . LYS A 1 179 ? 9.104 -2.405 -19.435 1.00 96.31 179 LYS A N 1
ATOM 1501 C CA . LYS A 1 179 ? 8.641 -3.765 -19.724 1.00 96.31 179 LYS A CA 1
ATOM 1502 C C . LYS A 1 179 ? 8.399 -4.567 -18.446 1.00 96.31 179 LYS A C 1
ATOM 1504 O O . LYS A 1 179 ? 7.370 -5.224 -18.329 1.00 96.31 179 LYS A O 1
ATOM 1509 N N . LEU A 1 180 ? 9.320 -4.494 -17.479 1.00 95.69 180 LEU A N 1
ATOM 1510 C CA . LEU A 1 180 ? 9.162 -5.162 -16.192 1.00 95.69 180 LEU A CA 1
ATOM 1511 C C . LEU A 1 180 ? 7.864 -4.723 -15.521 1.00 95.69 180 LEU A C 1
ATOM 1513 O O . LEU A 1 180 ? 7.100 -5.593 -15.151 1.00 95.69 180 LEU A O 1
ATOM 1517 N N . ILE A 1 181 ? 7.597 -3.422 -15.398 1.00 97.44 181 ILE A N 1
ATOM 1518 C CA . ILE A 1 181 ? 6.403 -2.879 -14.731 1.00 97.44 181 ILE A CA 1
ATOM 1519 C C . ILE A 1 181 ? 5.116 -3.297 -15.454 1.00 97.44 181 ILE A C 1
ATOM 1521 O O . ILE A 1 181 ? 4.139 -3.653 -14.787 1.00 97.44 181 ILE A O 1
ATOM 1525 N N . ASN A 1 182 ? 5.136 -3.285 -16.790 1.00 97.19 182 ASN A N 1
ATOM 1526 C CA . ASN A 1 182 ? 4.036 -3.735 -17.640 1.00 97.19 182 ASN A CA 1
ATOM 1527 C C . ASN A 1 182 ? 3.698 -5.212 -17.366 1.00 97.19 182 ASN A C 1
ATOM 1529 O O . ASN A 1 182 ? 2.587 -5.524 -16.924 1.00 97.19 182 ASN A O 1
ATOM 1533 N N . ASP A 1 183 ? 4.686 -6.100 -17.522 1.00 94.88 183 ASP A N 1
ATOM 1534 C CA . ASP A 1 183 ? 4.532 -7.542 -17.302 1.00 94.88 183 ASP A CA 1
ATOM 1535 C C . ASP A 1 183 ? 4.181 -7.821 -15.825 1.00 94.88 183 ASP A C 1
ATOM 1537 O O . ASP A 1 183 ? 3.261 -8.574 -15.500 1.00 94.88 183 ASP A O 1
ATOM 1541 N N . MET A 1 184 ? 4.910 -7.182 -14.904 1.00 92.31 184 MET A N 1
ATOM 1542 C CA . MET A 1 184 ? 4.737 -7.243 -13.454 1.00 92.31 184 MET A CA 1
ATOM 1543 C C . MET A 1 184 ? 5.262 -5.975 -12.739 1.00 92.31 184 MET A C 1
ATOM 1545 O O . MET A 1 184 ? 6.469 -5.793 -12.573 1.00 92.31 184 MET A O 1
ATOM 1549 N N . PRO A 1 185 ? 4.388 -5.179 -12.108 1.00 96.38 185 PRO A N 1
ATOM 1550 C CA . PRO A 1 185 ? 3.229 -5.713 -11.407 1.00 96.38 185 PRO A CA 1
ATOM 1551 C C . PRO A 1 185 ? 1.868 -5.353 -12.017 1.00 96.38 185 PRO A C 1
ATOM 1553 O O . PRO A 1 185 ? 0.879 -5.881 -11.513 1.00 96.38 185 PRO A O 1
ATOM 1556 N N . MET A 1 186 ? 1.786 -4.488 -13.035 1.00 97.56 186 MET A N 1
ATOM 1557 C CA . MET A 1 186 ? 0.509 -3.919 -13.498 1.00 97.56 186 MET A CA 1
ATOM 1558 C C . MET A 1 186 ? -0.441 -4.981 -14.067 1.00 97.56 186 MET A C 1
ATOM 1560 O O . MET A 1 186 ? -1.584 -5.080 -13.607 1.00 97.56 186 MET A O 1
ATOM 1564 N N . SER A 1 187 ? 0.049 -5.845 -14.964 1.00 96.44 187 SER A N 1
ATOM 1565 C CA . SER A 1 187 ? -0.745 -6.958 -15.512 1.00 96.44 187 SER A CA 1
ATOM 1566 C C . SER A 1 187 ? -1.175 -7.950 -14.425 1.00 96.44 187 SER A C 1
ATOM 1568 O O . SER A 1 187 ? -2.336 -8.345 -14.346 1.00 96.44 187 SER A O 1
ATOM 1570 N N . MET A 1 188 ? -0.256 -8.319 -13.526 1.00 95.56 188 MET A N 1
ATOM 1571 C CA . MET A 1 188 ? -0.526 -9.322 -12.486 1.00 95.56 188 MET A CA 1
ATOM 1572 C C . MET A 1 188 ? -1.415 -8.828 -11.346 1.00 95.56 188 MET A C 1
ATOM 1574 O O . MET A 1 188 ? -2.050 -9.645 -10.681 1.00 95.56 188 MET A O 1
ATOM 1578 N N . TRP A 1 189 ? -1.421 -7.528 -11.045 1.00 97.12 189 TRP A N 1
ATOM 1579 C CA . TRP A 1 189 ? -2.367 -6.986 -10.074 1.00 97.12 189 TRP A CA 1
ATOM 1580 C C . TRP A 1 189 ? -3.767 -6.960 -10.682 1.00 97.12 189 TRP A C 1
ATOM 1582 O O . TRP A 1 189 ? -4.665 -7.575 -10.118 1.00 97.12 189 TRP A O 1
ATOM 1592 N N . SER A 1 190 ? -3.906 -6.392 -11.877 1.00 96.38 190 SER A N 1
ATOM 1593 C CA . SER A 1 190 ? -5.197 -6.254 -12.560 1.00 96.38 190 SER A CA 1
ATOM 1594 C C . SER A 1 190 ? -5.839 -7.599 -12.911 1.00 96.38 190 SER A C 1
ATOM 1596 O O . SER A 1 190 ? -7.053 -7.745 -12.846 1.00 96.38 190 SER A O 1
ATOM 1598 N N . GLY A 1 191 ? -5.031 -8.616 -13.229 1.00 94.62 191 GLY A N 1
ATOM 1599 C CA . GLY A 1 191 ? -5.513 -9.974 -13.496 1.00 94.62 191 GLY A CA 1
ATOM 1600 C C . GLY A 1 191 ? -5.869 -10.792 -12.247 1.00 94.62 191 GLY A C 1
ATOM 1601 O O . GLY A 1 191 ? -6.351 -11.920 -12.370 1.00 94.62 191 GLY A O 1
ATOM 1602 N N . ALA A 1 192 ? -5.617 -10.284 -11.035 1.00 93.94 192 ALA A N 1
ATOM 1603 C CA . ALA A 1 192 ? -5.945 -11.013 -9.815 1.00 93.94 192 ALA A CA 1
ATOM 1604 C C . ALA A 1 192 ? -7.465 -11.054 -9.588 1.00 93.94 192 ALA A C 1
ATOM 1606 O O . ALA A 1 192 ? -8.175 -10.064 -9.762 1.00 93.94 192 ALA A O 1
ATOM 1607 N N . LYS A 1 193 ? -7.979 -12.210 -9.144 1.00 92.38 193 LYS A N 1
ATOM 1608 C CA . LYS A 1 193 ? -9.408 -12.377 -8.850 1.00 92.38 193 LYS A CA 1
ATOM 1609 C C . LYS A 1 193 ? -9.861 -11.358 -7.800 1.00 92.38 193 LYS A C 1
ATOM 1611 O O . LYS A 1 193 ? -9.372 -11.382 -6.673 1.00 92.38 193 LYS A O 1
ATOM 1616 N N . GLY A 1 194 ? -10.847 -10.537 -8.163 1.00 90.44 194 GLY A N 1
ATOM 1617 C CA . GLY A 1 194 ? -11.387 -9.497 -7.288 1.00 90.44 194 GLY A CA 1
ATOM 1618 C C . GLY A 1 194 ? -10.468 -8.286 -7.126 1.00 90.44 194 GLY A C 1
ATOM 1619 O O . GLY A 1 194 ? -10.623 -7.564 -6.145 1.00 90.44 194 GLY A O 1
ATOM 1620 N N . SER A 1 195 ? -9.508 -8.080 -8.037 1.00 95.25 195 SER A N 1
ATOM 1621 C CA . SER A 1 195 ? -8.695 -6.870 -8.018 1.00 95.25 195 SER A CA 1
ATOM 1622 C C . SER A 1 195 ? -9.551 -5.629 -8.236 1.00 95.25 195 SER A C 1
ATOM 1624 O O . SER A 1 195 ? -10.483 -5.616 -9.039 1.00 95.25 195 SER A O 1
ATOM 1626 N N . MET A 1 196 ? -9.172 -4.569 -7.536 1.00 97.69 196 MET A N 1
ATOM 1627 C CA . MET A 1 196 ? -9.726 -3.231 -7.671 1.00 97.69 196 MET A CA 1
ATOM 1628 C C . MET A 1 196 ? -8.826 -2.351 -8.554 1.00 97.69 196 MET A C 1
ATOM 1630 O O . MET A 1 196 ? -8.815 -1.131 -8.424 1.00 97.69 196 MET A O 1
ATOM 1634 N N . THR A 1 197 ? -8.047 -2.971 -9.443 1.00 97.94 197 THR A N 1
ATOM 1635 C CA . THR A 1 197 ? -7.152 -2.315 -10.403 1.00 97.94 197 THR A CA 1
ATOM 1636 C C . THR A 1 197 ? -7.428 -2.831 -11.808 1.00 97.94 197 THR A C 1
ATOM 1638 O O . THR A 1 197 ? -7.941 -3.938 -11.980 1.00 97.94 197 THR A O 1
ATOM 1641 N N . ARG A 1 198 ? -7.109 -2.022 -12.815 1.00 97.81 198 ARG A N 1
ATOM 1642 C CA . ARG A 1 198 ? -7.290 -2.344 -14.230 1.00 97.81 198 ARG A CA 1
ATOM 1643 C C . ARG A 1 198 ? -6.027 -1.982 -14.997 1.00 97.81 198 ARG A C 1
ATOM 1645 O O . ARG A 1 198 ? -5.431 -0.939 -14.739 1.00 97.81 198 ARG A O 1
ATOM 1652 N N . PHE A 1 199 ? -5.663 -2.820 -15.963 1.00 98.06 199 PHE A N 1
ATOM 1653 C CA . PHE A 1 199 ? -4.563 -2.570 -16.885 1.00 98.06 199 PHE A CA 1
ATOM 1654 C C . PHE A 1 199 ? -4.994 -2.947 -18.299 1.00 98.06 199 PHE A C 1
ATOM 1656 O O . PHE A 1 199 ? -5.075 -4.128 -18.630 1.00 98.06 199 PHE A O 1
ATOM 1663 N N . GLU A 1 200 ? -5.322 -1.936 -19.098 1.00 96.44 200 GLU A N 1
ATOM 1664 C CA . GLU A 1 200 ? -5.838 -2.063 -20.466 1.00 96.44 200 GLU A CA 1
ATOM 1665 C C . GLU A 1 200 ? -5.050 -1.096 -21.358 1.00 96.44 200 GLU A C 1
ATOM 1667 O O . GLU A 1 200 ? -4.760 0.025 -20.943 1.00 96.44 200 GLU A O 1
ATOM 1672 N N . ASP A 1 201 ? -4.632 -1.550 -22.542 1.00 95.25 201 ASP A N 1
ATOM 1673 C CA . ASP A 1 201 ? -3.903 -0.744 -23.537 1.00 95.25 201 ASP A CA 1
ATOM 1674 C C . ASP A 1 201 ? -2.686 0.032 -22.984 1.00 95.25 201 ASP A C 1
ATOM 1676 O O . ASP A 1 201 ? -2.378 1.146 -23.402 1.00 95.25 201 ASP A O 1
ATOM 1680 N N . GLY A 1 202 ? -1.966 -0.565 -22.025 1.00 95.94 202 GLY A N 1
ATOM 1681 C CA . GLY A 1 202 ? -0.776 0.035 -21.407 1.00 95.94 202 GLY A CA 1
ATOM 1682 C C . GLY A 1 202 ? -1.067 1.085 -20.329 1.00 95.94 202 GLY A C 1
ATOM 1683 O O . GLY A 1 202 ? -0.128 1.693 -19.812 1.00 95.94 202 GLY A O 1
ATOM 1684 N N . VAL A 1 203 ? -2.334 1.268 -19.948 1.00 98.31 203 VAL A N 1
ATOM 1685 C CA . VAL A 1 203 ? -2.775 2.229 -18.933 1.00 98.31 203 VAL A CA 1
ATOM 1686 C C . VAL A 1 203 ? -3.260 1.494 -17.686 1.00 98.31 203 VAL A C 1
ATOM 1688 O O . VAL A 1 203 ? -4.185 0.683 -17.732 1.00 98.31 203 VAL A O 1
ATOM 1691 N N . PHE A 1 204 ? -2.634 1.789 -16.548 1.00 98.69 204 PHE A N 1
ATOM 1692 C CA . PHE A 1 204 ? -2.997 1.272 -15.232 1.00 98.69 204 PHE A CA 1
ATOM 1693 C C . PHE A 1 204 ? -3.886 2.266 -14.491 1.00 98.69 204 PHE A C 1
ATOM 1695 O O . PHE A 1 204 ? -3.552 3.443 -14.373 1.00 98.69 204 PHE A O 1
ATOM 1702 N N . SER A 1 205 ? -5.013 1.792 -13.967 1.00 98.38 205 SER A N 1
ATOM 1703 C CA . SER A 1 205 ? -5.998 2.609 -13.256 1.00 98.38 205 SER A CA 1
ATOM 1704 C C . SER A 1 205 ? -6.592 1.868 -12.061 1.00 98.38 205 SER A C 1
ATOM 1706 O O . SER A 1 205 ? -6.522 0.639 -11.957 1.00 98.38 205 SER A O 1
ATOM 1708 N N . LEU A 1 206 ? -7.173 2.629 -11.135 1.00 98.19 206 LEU A N 1
ATOM 1709 C CA . LEU A 1 206 ? -7.878 2.091 -9.977 1.00 98.19 206 LEU A CA 1
ATOM 1710 C C . LEU A 1 206 ? -9.373 2.015 -10.289 1.00 98.19 206 LEU A C 1
ATOM 1712 O O . LEU A 1 206 ? -9.956 2.964 -10.805 1.00 98.19 206 LEU A O 1
ATOM 1716 N N . ASN A 1 207 ? -10.015 0.907 -9.934 1.00 96.19 207 ASN A N 1
ATOM 1717 C CA . ASN A 1 207 ? -11.466 0.761 -10.007 1.00 96.19 207 ASN A CA 1
ATOM 1718 C C . ASN A 1 207 ? -12.114 1.304 -8.722 1.00 96.19 207 ASN A C 1
ATOM 1720 O O . ASN A 1 207 ? -12.738 0.565 -7.961 1.00 96.19 207 ASN A O 1
ATOM 1724 N N . VAL A 1 208 ? -11.879 2.586 -8.445 1.00 95.38 208 VAL A N 1
ATOM 1725 C CA . VAL A 1 208 ? -12.294 3.290 -7.226 1.00 95.38 208 VAL A CA 1
ATOM 1726 C C . VAL A 1 208 ? -12.991 4.582 -7.634 1.00 95.38 208 VAL A C 1
ATOM 1728 O O . VAL A 1 208 ? -12.507 5.299 -8.504 1.00 95.38 208 VAL A O 1
ATOM 1731 N N . GLN A 1 209 ? -14.129 4.882 -7.008 1.00 95.00 209 GLN A N 1
ATOM 1732 C CA . GLN A 1 209 ? -14.889 6.108 -7.253 1.00 95.00 209 GLN A CA 1
ATOM 1733 C C . GLN A 1 209 ? -15.216 6.790 -5.928 1.00 95.00 209 GLN A C 1
ATOM 1735 O O . GLN A 1 209 ? -15.835 6.187 -5.054 1.00 95.00 209 GLN A O 1
ATOM 1740 N N . VAL A 1 210 ? -14.806 8.046 -5.788 1.00 96.19 210 VAL A N 1
ATOM 1741 C CA . VAL A 1 210 ? -15.065 8.886 -4.610 1.00 96.19 210 VAL A CA 1
ATOM 1742 C C . VAL A 1 210 ? -16.177 9.885 -4.921 1.00 96.19 210 VAL A C 1
ATOM 1744 O O . VAL A 1 210 ? -16.341 10.282 -6.075 1.00 96.19 210 VAL A O 1
ATOM 1747 N N . LYS A 1 211 ? -16.963 10.280 -3.914 1.00 95.38 211 LYS A N 1
ATOM 1748 C CA . LYS A 1 211 ? -18.068 11.232 -4.110 1.00 95.38 211 LYS A CA 1
ATOM 1749 C C . LYS A 1 211 ? -17.599 12.682 -4.158 1.00 95.38 211 LYS A C 1
ATOM 1751 O O . LYS A 1 211 ? -18.152 13.479 -4.910 1.00 95.38 211 LYS A O 1
ATOM 1756 N N . ASP A 1 212 ? -16.605 13.011 -3.344 1.00 96.50 212 ASP A N 1
ATOM 1757 C CA . ASP A 1 212 ? -16.106 14.365 -3.141 1.00 96.50 212 ASP A CA 1
ATOM 1758 C C . ASP A 1 212 ? -14.639 14.353 -2.673 1.00 96.50 212 ASP A C 1
ATOM 1760 O O . ASP A 1 212 ? -14.018 13.299 -2.491 1.00 96.50 212 ASP A O 1
ATOM 1764 N N . ALA A 1 213 ? -14.076 15.552 -2.511 1.00 96.75 213 ALA A N 1
ATOM 1765 C CA . ALA A 1 213 ? -12.690 15.743 -2.099 1.00 96.75 213 ALA A CA 1
ATOM 1766 C C . ALA A 1 213 ? -12.417 15.273 -0.658 1.00 96.75 213 ALA A C 1
ATOM 1768 O O . ALA A 1 213 ? -11.301 14.858 -0.361 1.00 96.75 213 ALA A O 1
ATOM 1769 N N . GLU A 1 214 ? -13.412 15.301 0.233 1.00 97.06 214 GLU A N 1
ATOM 1770 C CA . GLU A 1 214 ? -13.243 14.863 1.622 1.00 97.06 214 GLU A CA 1
ATOM 1771 C C . GLU A 1 214 ? -13.108 13.336 1.692 1.00 97.06 214 GLU A C 1
ATOM 1773 O O . GLU A 1 214 ? -12.176 12.809 2.304 1.00 97.06 214 GLU A O 1
ATOM 1778 N N . GLU A 1 215 ? -13.972 12.609 0.979 1.00 97.94 215 GLU A N 1
ATOM 1779 C CA . GLU A 1 215 ? -13.862 11.160 0.817 1.00 97.94 215 GLU A CA 1
ATOM 1780 C C . GLU A 1 215 ? -12.529 10.763 0.164 1.00 97.94 215 GLU A C 1
ATOM 1782 O O . GLU A 1 215 ? -11.877 9.809 0.602 1.00 97.94 215 GLU A O 1
ATOM 1787 N N . GLN A 1 216 ? -12.087 11.524 -0.841 1.00 98.12 216 GLN A N 1
ATOM 1788 C CA . GLN A 1 216 ? -10.786 11.334 -1.477 1.00 98.12 216 GLN A CA 1
ATOM 1789 C C . GLN A 1 216 ? -9.622 11.501 -0.496 1.00 98.12 216 GLN A C 1
ATOM 1791 O O . GLN A 1 216 ? -8.711 10.670 -0.499 1.00 98.12 216 GLN A O 1
ATOM 1796 N N . ALA A 1 217 ? -9.664 12.527 0.356 1.00 98.31 217 ALA A N 1
ATOM 1797 C CA . ALA A 1 217 ? -8.650 12.797 1.371 1.00 98.31 217 ALA A CA 1
ATOM 1798 C C . ALA A 1 217 ? -8.539 11.655 2.389 1.00 98.31 217 ALA A C 1
ATOM 1800 O O . ALA A 1 217 ? -7.447 11.156 2.692 1.00 98.31 217 ALA A O 1
ATOM 1801 N N . VAL A 1 218 ? -9.688 11.186 2.883 1.00 98.38 218 VAL A N 1
ATOM 1802 C CA . VAL A 1 218 ? -9.768 10.068 3.829 1.00 98.38 218 VAL A CA 1
ATOM 1803 C C . VAL A 1 218 ? -9.190 8.798 3.205 1.00 98.38 218 VAL A C 1
ATOM 1805 O O . VAL A 1 218 ? -8.338 8.138 3.814 1.00 98.38 218 VAL A O 1
ATOM 1808 N N . LEU A 1 219 ? -9.601 8.476 1.975 1.00 98.50 219 LEU A N 1
ATOM 1809 C CA . LEU A 1 219 ? -9.150 7.275 1.281 1.00 98.50 219 LEU A CA 1
ATOM 1810 C C . LEU A 1 219 ? -7.663 7.336 0.914 1.00 98.50 219 LEU A C 1
ATOM 1812 O O . LEU A 1 219 ? -6.961 6.330 1.051 1.00 98.50 219 LEU A O 1
ATOM 1816 N N . TYR A 1 220 ? -7.172 8.508 0.502 1.00 98.81 220 TYR A N 1
ATOM 1817 C CA . TYR A 1 220 ? -5.755 8.773 0.253 1.00 98.81 220 TYR A CA 1
ATOM 1818 C C . TYR A 1 220 ? -4.916 8.453 1.492 1.00 98.81 220 TYR A C 1
ATOM 1820 O O . TYR A 1 220 ? -3.980 7.652 1.416 1.00 98.81 220 TYR A O 1
ATOM 1828 N N . ARG A 1 221 ? -5.289 9.013 2.652 1.00 98.62 221 ARG A N 1
ATOM 1829 C CA . ARG A 1 221 ? -4.585 8.796 3.923 1.00 98.62 221 ARG A CA 1
ATOM 1830 C C . ARG A 1 221 ? -4.515 7.311 4.278 1.00 98.62 221 ARG A C 1
ATOM 1832 O O . ARG A 1 221 ? -3.423 6.790 4.499 1.00 98.62 221 ARG A O 1
ATOM 1839 N N . TRP A 1 222 ? -5.649 6.609 4.281 1.00 98.75 222 TRP A N 1
ATOM 1840 C CA . TRP A 1 222 ? -5.682 5.179 4.613 1.00 98.75 222 TRP A CA 1
ATOM 1841 C C . TRP A 1 222 ? -4.871 4.326 3.641 1.00 98.75 222 TRP A C 1
ATOM 1843 O O . TRP A 1 222 ? -4.109 3.452 4.058 1.00 98.75 222 TRP A O 1
ATOM 1853 N N . THR A 1 223 ? -4.992 4.604 2.343 1.00 98.75 223 THR A N 1
ATOM 1854 C CA . THR A 1 223 ? -4.238 3.894 1.305 1.00 98.75 223 THR A CA 1
ATOM 1855 C C . THR A 1 223 ? -2.736 4.113 1.483 1.00 98.75 223 THR A C 1
ATOM 1857 O O . THR A 1 223 ? -1.960 3.158 1.389 1.00 98.75 223 THR A O 1
ATOM 1860 N N . LYS A 1 224 ? -2.318 5.343 1.812 1.00 98.75 224 LYS A N 1
ATOM 1861 C CA . LYS A 1 224 ? -0.917 5.676 2.086 1.00 98.75 224 LYS A CA 1
ATOM 1862 C C . LYS A 1 224 ? -0.386 4.955 3.317 1.00 98.75 224 LYS A C 1
ATOM 1864 O O . LYS A 1 224 ? 0.680 4.347 3.238 1.00 98.75 224 LYS A O 1
ATOM 1869 N N . GLU A 1 225 ? -1.133 4.937 4.417 1.00 98.38 225 GLU A N 1
ATOM 1870 C CA . GLU A 1 225 ? -0.738 4.209 5.629 1.00 98.38 225 GLU A CA 1
ATOM 1871 C C . GLU A 1 225 ? -0.560 2.708 5.378 1.00 98.38 225 GLU A C 1
ATOM 1873 O O . GLU A 1 225 ? 0.459 2.133 5.774 1.00 98.38 225 GLU A O 1
ATOM 1878 N N . ILE A 1 226 ? -1.503 2.078 4.669 1.00 98.62 226 ILE A N 1
ATOM 1879 C CA . ILE A 1 226 ? -1.395 0.664 4.295 1.00 98.62 226 ILE A CA 1
ATOM 1880 C C . ILE A 1 226 ? -0.173 0.455 3.397 1.00 98.62 226 ILE A C 1
ATOM 1882 O O . ILE A 1 226 ? 0.628 -0.442 3.657 1.00 98.62 226 ILE A O 1
ATOM 1886 N N . CYS A 1 227 ? 0.017 1.280 2.365 1.00 98.69 227 CYS A N 1
ATOM 1887 C CA . CYS A 1 227 ? 1.147 1.161 1.444 1.00 98.69 227 CYS A CA 1
ATOM 1888 C C . CYS A 1 227 ? 2.497 1.229 2.179 1.00 98.69 227 CYS A C 1
ATOM 1890 O O . CYS A 1 227 ? 3.358 0.364 1.988 1.00 98.69 227 CYS A O 1
ATOM 1892 N N . LEU A 1 228 ? 2.667 2.213 3.067 1.00 98.62 228 LEU A N 1
ATOM 1893 C CA . LEU A 1 228 ? 3.891 2.404 3.847 1.00 98.62 228 LEU A CA 1
ATOM 1894 C C . LEU A 1 228 ? 4.141 1.247 4.817 1.00 98.62 228 LEU A C 1
ATOM 1896 O O . LEU A 1 228 ? 5.249 0.705 4.844 1.00 98.62 228 LEU A O 1
ATOM 1900 N N . TYR A 1 229 ? 3.112 0.813 5.552 1.00 98.19 229 TYR A N 1
ATOM 1901 C CA . TYR A 1 229 ? 3.199 -0.371 6.405 1.00 98.19 229 TYR A CA 1
ATOM 1902 C C . TYR A 1 229 ? 3.642 -1.601 5.605 1.00 98.19 229 TYR A C 1
ATOM 1904 O O . TYR A 1 229 ? 4.553 -2.322 6.011 1.00 98.19 229 TYR A O 1
ATOM 1912 N N . ARG A 1 230 ? 3.028 -1.846 4.443 1.00 97.88 230 ARG A N 1
ATOM 1913 C CA . ARG A 1 230 ? 3.309 -3.040 3.641 1.00 97.88 230 ARG A CA 1
ATOM 1914 C C . ARG A 1 230 ? 4.704 -3.041 3.048 1.00 97.88 230 ARG A C 1
ATOM 1916 O O . ARG A 1 230 ? 5.329 -4.099 3.024 1.00 97.88 230 ARG A O 1
ATOM 1923 N N . LEU A 1 231 ? 5.200 -1.889 2.597 1.00 97.94 231 LEU A N 1
ATOM 1924 C CA . LEU A 1 231 ? 6.586 -1.742 2.154 1.00 97.94 231 LEU A CA 1
ATOM 1925 C C . LEU A 1 231 ? 7.552 -2.006 3.310 1.00 97.94 231 LEU A C 1
ATOM 1927 O O . LEU A 1 231 ? 8.461 -2.823 3.160 1.00 97.94 231 LEU A O 1
ATOM 1931 N N . HIS A 1 232 ? 7.316 -1.394 4.472 1.00 97.38 232 HIS A N 1
ATOM 1932 C CA . HIS A 1 232 ? 8.147 -1.593 5.656 1.00 97.38 232 HIS A CA 1
ATOM 1933 C C . HIS A 1 232 ? 8.181 -3.068 6.079 1.00 97.38 232 HIS A C 1
ATOM 1935 O O . HIS A 1 232 ? 9.235 -3.702 6.062 1.00 97.38 232 HIS A O 1
ATOM 1941 N N . ALA A 1 233 ? 7.013 -3.651 6.354 1.00 95.88 233 ALA A N 1
ATOM 1942 C CA . ALA A 1 233 ? 6.878 -5.042 6.768 1.00 95.88 233 ALA A CA 1
ATOM 1943 C C . ALA A 1 233 ? 7.354 -6.029 5.693 1.00 95.88 233 ALA A C 1
ATOM 1945 O O . ALA A 1 233 ? 7.669 -7.175 6.009 1.00 95.88 233 ALA A O 1
ATOM 1946 N N . TYR A 1 234 ? 7.372 -5.647 4.411 1.00 96.31 234 TYR A N 1
ATOM 1947 C CA . TYR A 1 234 ? 7.997 -6.454 3.370 1.00 96.31 234 TYR A CA 1
ATOM 1948 C C . TYR A 1 234 ? 9.512 -6.445 3.529 1.00 96.31 234 TYR A C 1
ATOM 1950 O O . TYR A 1 234 ? 10.092 -7.521 3.632 1.00 96.31 234 TYR A O 1
ATOM 1958 N N . PHE A 1 235 ? 10.160 -5.280 3.562 1.00 95.56 235 PHE A N 1
ATOM 1959 C CA . PHE A 1 235 ? 11.623 -5.190 3.595 1.00 95.56 235 PHE A CA 1
ATOM 1960 C C . PHE A 1 235 ? 12.250 -5.583 4.935 1.00 95.56 235 PHE A C 1
ATOM 1962 O O . PHE A 1 235 ? 13.389 -6.038 4.935 1.00 95.56 235 PHE A O 1
ATOM 1969 N N . GLU A 1 236 ? 11.503 -5.505 6.033 1.00 93.31 236 GLU A N 1
ATOM 1970 C CA . GLU A 1 236 ? 11.904 -6.033 7.342 1.00 93.31 236 GLU A CA 1
ATOM 1971 C C . GLU A 1 236 ? 12.100 -7.562 7.312 1.00 93.31 236 GLU A C 1
ATOM 1973 O O . GLU A 1 236 ? 13.044 -8.092 7.891 1.00 93.31 236 GLU A O 1
ATOM 1978 N N . ARG A 1 237 ? 11.256 -8.308 6.580 1.00 86.38 237 ARG A N 1
ATOM 1979 C CA . ARG A 1 237 ? 11.345 -9.781 6.538 1.00 86.38 237 ARG A CA 1
ATOM 1980 C C . ARG A 1 237 ? 12.703 -10.241 6.007 1.00 86.38 237 ARG A C 1
ATOM 1982 O O . ARG A 1 237 ? 13.039 -9.962 4.860 1.00 86.38 237 ARG A O 1
ATOM 1989 N N . GLY A 1 238 ? 13.433 -11.039 6.774 1.00 70.50 238 GLY A N 1
ATOM 1990 C CA . GLY A 1 238 ? 14.704 -11.616 6.325 1.00 70.50 238 GLY A CA 1
ATOM 1991 C C . GLY A 1 238 ? 15.908 -10.675 6.425 1.00 70.50 238 GLY A C 1
ATOM 1992 O O . GLY A 1 238 ? 17.000 -11.097 6.062 1.00 70.50 238 GLY A O 1
ATOM 1993 N N . ASN A 1 239 ? 15.735 -9.461 6.956 1.00 58.09 239 ASN A N 1
ATOM 1994 C CA . ASN A 1 239 ? 16.832 -8.708 7.556 1.00 58.09 239 ASN A CA 1
ATOM 1995 C C . ASN A 1 239 ? 16.759 -8.947 9.072 1.00 58.09 239 ASN A C 1
ATOM 1997 O O . ASN A 1 239 ? 15.745 -8.585 9.670 1.00 58.09 239 ASN A O 1
ATOM 2001 N N . PRO A 1 240 ? 17.755 -9.593 9.705 1.00 42.62 240 PRO A N 1
ATOM 2002 C CA . PRO A 1 240 ? 17.825 -9.579 11.156 1.00 42.62 240 PRO A CA 1
ATOM 2003 C C . PRO A 1 240 ? 18.006 -8.128 11.613 1.00 42.62 240 PRO A C 1
ATOM 2005 O O . PRO A 1 240 ? 18.817 -7.398 11.039 1.00 42.62 240 PRO A O 1
ATOM 2008 N N . SER A 1 241 ? 17.176 -7.727 12.575 1.00 43.09 241 SER A N 1
ATOM 2009 C CA . SER A 1 241 ? 17.306 -6.483 13.336 1.00 43.09 241 SER A CA 1
ATOM 2010 C C . SER A 1 241 ? 18.658 -6.406 14.034 1.00 43.09 241 SER A C 1
ATOM 2012 O O . SER A 1 241 ? 19.123 -7.469 14.506 1.00 43.09 241 SER A O 1
#

Foldseek 3Di:
DDDPPDDDDPPPDDDDDDPVNVVVVVVVVVVVCPLVVLLVVQQVVLCVVVVHRDQLQSCCVRGPDHSVSCCVPQVAVVSNCLVVVVDDPVLNVLCVQCSLVRNLLQPPDPPDLLVLLLQVVLLVVDLVGSQPKDFLLVCLVSSLCVQQVDPLSCCRHQVPPVRVVLNDDDPVNSVVSRVCVLVPDQVVQQPDVSHQWHADPRIIGGVDDDDDSVSSNSVSSSSVSSSVNCSVVVSPPPDDD